Protein AF-0000000065938479 (afdb_homodimer)

Foldseek 3Di:
DPPPDPVQVVLLVVLLVLLCPDLVPDPLVVQNVVHLVSLVVQLVVLVVQLVVCVVVVPPVSNVVSVVSNSSSVQSNQVSVVHGPVVVVVVVCVVVVVPCVVVVVVVVVD/DPPPDPVQVVLLVVLLVLLCPDLVPDPLVVQNVVHLVSLVVQLVVLVVQLVVCVVVVPPVSNVVSVVSNSSSVQSNQVSVVHGVVVVVVVVCVVVVVPCVVVVVVVVVD

Structure (mmCIF, N/CA/C/O backbone):
data_AF-0000000065938479-model_v1
#
loop_
_entity.id
_entity.type
_entity.pdbx_description
1 polymer 'Phosphoribosyl-ATP pyrophosphatase'
#
loop_
_atom_site.group_PDB
_atom_site.id
_atom_site.type_symbol
_atom_site.label_atom_id
_atom_site.label_alt_id
_atom_site.label_comp_id
_atom_site.label_asym_id
_atom_site.label_entity_id
_atom_site.label_seq_id
_atom_site.pdbx_PDB_ins_code
_atom_site.Cartn_x
_atom_site.Cartn_y
_atom_site.Cartn_z
_atom_site.occupancy
_atom_site.B_iso_or_equiv
_atom_site.auth_seq_id
_atom_site.auth_comp_id
_atom_site.auth_asym_id
_atom_site.auth_atom_id
_atom_site.pdbx_PDB_model_num
ATOM 1 N N . MET A 1 1 ? -27.203 -1.303 -7.062 1 28.66 1 MET A N 1
ATOM 2 C CA . MET A 1 1 ? -26.188 -0.547 -6.355 1 28.66 1 MET A CA 1
ATOM 3 C C . MET A 1 1 ? -24.812 -1.175 -6.559 1 28.66 1 MET A C 1
ATOM 5 O O . MET A 1 1 ? -24.609 -2.359 -6.281 1 28.66 1 MET A O 1
ATOM 9 N N . SER A 1 2 ? -24.109 -0.894 -7.547 1 34.16 2 SER A N 1
ATOM 10 C CA . SER A 1 2 ? -22.812 -1.381 -8 1 34.16 2 SER A CA 1
ATOM 11 C C . SER A 1 2 ? -21.844 -1.552 -6.832 1 34.16 2 SER A C 1
ATOM 13 O O . SER A 1 2 ? -21.594 -0.604 -6.086 1 34.16 2 SER A O 1
ATOM 15 N N . GLU A 1 3 ? -22 -2.582 -6.105 1 40.75 3 GLU A N 1
ATOM 16 C CA . GLU A 1 3 ? -21.156 -2.877 -4.949 1 40.75 3 GLU A CA 1
ATOM 17 C C . GLU A 1 3 ? -19.719 -2.428 -5.188 1 40.75 3 GLU A C 1
ATOM 19 O O . GLU A 1 3 ? -19.109 -2.805 -6.188 1 40.75 3 GLU A O 1
ATOM 24 N N . GLN A 1 4 ? -19.547 -1.188 -5.121 1 49.25 4 GLN A N 1
ATOM 25 C CA . GLN A 1 4 ? -18.188 -0.676 -5.266 1 49.25 4 GLN A CA 1
ATOM 26 C C . GLN A 1 4 ? -17.156 -1.721 -4.84 1 49.25 4 GLN A C 1
ATOM 28 O O . GLN A 1 4 ? -17.125 -2.125 -3.676 1 49.25 4 GLN A O 1
ATOM 33 N N . ARG A 1 5 ? -16.797 -2.586 -5.809 1 59.88 5 ARG A N 1
ATOM 34 C CA . ARG A 1 5 ? -15.828 -3.656 -5.609 1 59.88 5 ARG A CA 1
ATOM 35 C C . ARG A 1 5 ? -14.602 -3.146 -4.867 1 59.88 5 ARG A C 1
ATOM 37 O O . ARG A 1 5 ? -14.125 -2.039 -5.125 1 59.88 5 ARG A O 1
ATOM 44 N N . ASP A 1 6 ? -14.477 -3.832 -3.744 1 87.25 6 ASP A N 1
ATOM 45 C CA . ASP A 1 6 ? -13.211 -3.633 -3.039 1 87.25 6 ASP A CA 1
ATOM 46 C C . ASP A 1 6 ? -12.031 -4.098 -3.885 1 87.25 6 ASP A C 1
ATOM 48 O O . ASP A 1 6 ? -11.758 -5.297 -3.971 1 87.25 6 ASP A O 1
ATOM 52 N N . ILE A 1 7 ? -11.469 -3.172 -4.648 1 91.88 7 ILE A N 1
ATOM 53 C CA . ILE A 1 7 ? -10.43 -3.438 -5.645 1 91.88 7 ILE A CA 1
ATOM 54 C C . ILE A 1 7 ? -9.297 -4.234 -5.008 1 91.88 7 ILE A C 1
ATOM 56 O O . ILE A 1 7 ? -8.727 -5.129 -5.641 1 91.88 7 ILE A O 1
ATOM 60 N N . LEU A 1 8 ? -8.969 -3.977 -3.793 1 95.56 8 LEU A N 1
ATOM 61 C CA . LEU A 1 8 ? -7.898 -4.703 -3.121 1 95.56 8 LEU A CA 1
ATOM 62 C C . LEU A 1 8 ? -8.273 -6.164 -2.914 1 95.56 8 LEU A C 1
ATOM 64 O O . LEU A 1 8 ? -7.449 -7.059 -3.1 1 95.56 8 LEU A O 1
ATOM 68 N N . LYS A 1 9 ? -9.484 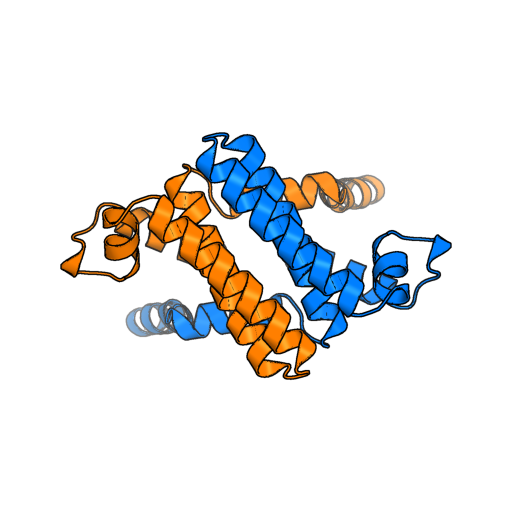-6.367 -2.527 1 93.06 9 LYS A N 1
ATOM 69 C CA . LYS A 1 9 ? -9.977 -7.73 -2.354 1 93.06 9 LYS A CA 1
ATOM 70 C C . LYS A 1 9 ? -10 -8.477 -3.684 1 93.06 9 LYS A C 1
ATOM 72 O O . LYS A 1 9 ? -9.594 -9.641 -3.756 1 93.06 9 LYS A O 1
ATOM 77 N N . ALA A 1 10 ? -10.5 -7.84 -4.719 1 92.5 10 ALA A N 1
ATOM 78 C CA . ALA A 1 10 ? -10.539 -8.445 -6.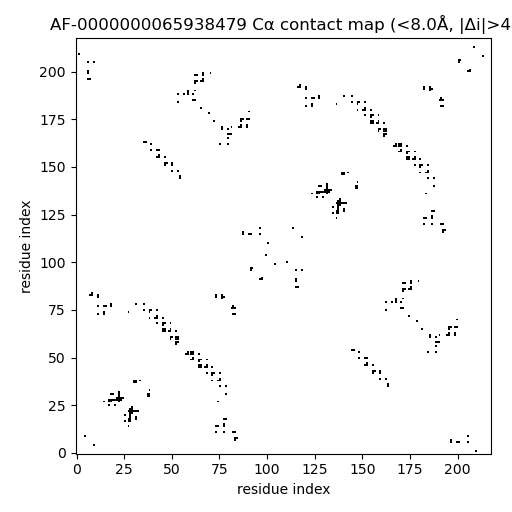047 1 92.5 10 ALA A CA 1
ATOM 79 C C . ALA A 1 10 ? -9.141 -8.82 -6.523 1 92.5 10 ALA A C 1
ATOM 81 O O . ALA A 1 10 ? -8.93 -9.906 -7.062 1 92.5 10 ALA A O 1
ATOM 82 N N . LEU A 1 11 ? -8.219 -7.945 -6.336 1 94.06 11 LEU A N 1
ATOM 83 C CA . LEU A 1 11 ? -6.84 -8.203 -6.734 1 94.06 11 LEU A CA 1
ATOM 84 C C . LEU A 1 11 ? -6.262 -9.391 -5.961 1 94.06 11 LEU A C 1
ATOM 86 O O . LEU A 1 11 ? -5.582 -10.242 -6.539 1 94.06 11 LEU A O 1
ATOM 90 N N . ALA A 1 12 ? -6.535 -9.422 -4.668 1 93.88 12 ALA A N 1
ATOM 91 C CA . ALA A 1 12 ? -6.043 -10.516 -3.836 1 93.88 12 ALA A CA 1
ATOM 92 C C . ALA A 1 12 ? -6.562 -11.859 -4.332 1 93.88 12 ALA A C 1
ATOM 94 O O . ALA A 1 12 ? -5.828 -12.852 -4.34 1 93.88 12 ALA A O 1
ATOM 95 N N . GLU A 1 13 ? -7.805 -11.891 -4.691 1 92.25 13 GLU A N 1
ATOM 96 C CA . GLU A 1 13 ? -8.406 -13.109 -5.215 1 92.25 13 GLU A CA 1
ATOM 97 C C . GLU A 1 13 ? -7.727 -13.555 -6.508 1 92.25 13 GLU A C 1
ATOM 99 O O . GLU A 1 13 ? -7.445 -14.742 -6.695 1 92.25 13 GLU A O 1
ATOM 104 N N . VAL A 1 14 ? -7.492 -12.594 -7.398 1 89.62 14 VAL A N 1
ATOM 105 C CA . VAL A 1 14 ? -6.812 -12.875 -8.656 1 89.62 14 VAL A CA 1
ATOM 106 C C . VAL A 1 14 ? -5.41 -13.414 -8.383 1 89.62 14 VAL A C 1
ATOM 108 O O . VAL A 1 14 ? -4.977 -14.391 -9.008 1 89.62 14 VAL A O 1
ATOM 111 N N . LEU A 1 15 ? -4.699 -12.812 -7.457 1 92.06 15 LEU A N 1
ATOM 112 C CA . LEU A 1 15 ? -3.336 -13.211 -7.125 1 92.06 15 LEU A CA 1
ATOM 113 C C . LEU A 1 15 ? -3.309 -14.625 -6.559 1 92.06 15 LEU A C 1
ATOM 115 O O . LEU A 1 15 ? -2.402 -15.406 -6.871 1 92.06 15 LEU A O 1
ATOM 119 N N . GLU A 1 16 ? -4.262 -14.945 -5.742 1 89.88 16 GLU A N 1
ATOM 120 C CA . GLU A 1 16 ? -4.34 -16.281 -5.164 1 89.88 16 GLU A CA 1
ATOM 121 C C . GLU A 1 16 ? -4.605 -17.344 -6.234 1 89.88 16 GLU A C 1
ATOM 123 O O . GLU A 1 16 ? -4.074 -18.453 -6.168 1 89.88 16 GLU A O 1
ATOM 128 N N . GLU A 1 17 ? -5.434 -17.016 -7.137 1 87 17 GLU A N 1
ATOM 129 C CA . GLU A 1 17 ? -5.758 -17.922 -8.227 1 87 17 GLU A CA 1
ATOM 130 C C . GLU A 1 17 ? -4.543 -18.172 -9.117 1 87 17 GLU A C 1
ATOM 132 O O . GLU A 1 17 ? -4.348 -19.281 -9.617 1 87 17 GLU A O 1
ATOM 137 N N . ARG A 1 18 ? -3.762 -17.172 -9.227 1 86 18 ARG A N 1
ATOM 138 C CA . ARG A 1 18 ? -2.662 -17.234 -10.188 1 86 18 ARG A CA 1
ATOM 139 C C . ARG A 1 18 ? -1.393 -17.766 -9.523 1 86 18 ARG A C 1
ATOM 141 O O . ARG A 1 18 ? -0.417 -18.078 -10.211 1 86 18 ARG A O 1
ATOM 148 N N . ARG A 1 19 ? -1.301 -17.797 -8.242 1 84.69 19 ARG A N 1
ATOM 149 C CA . ARG A 1 19 ? -0.094 -18.141 -7.5 1 84.69 19 ARG A CA 1
ATOM 150 C C . ARG A 1 19 ? 0.479 -19.469 -7.98 1 84.69 19 ARG A C 1
ATOM 152 O O . ARG A 1 19 ? 1.698 -19.625 -8.078 1 84.69 19 ARG A O 1
ATOM 159 N N . GLN A 1 20 ? -0.402 -20.406 -8.383 1 81.69 20 GLN A N 1
ATOM 160 C CA . GLN A 1 20 ? 0.075 -21.734 -8.758 1 81.69 20 GLN A CA 1
ATOM 161 C C . GLN A 1 20 ? -0.171 -22 -10.234 1 81.69 20 GLN A C 1
ATOM 163 O O . GLN A 1 20 ? -0.043 -23.141 -10.695 1 81.69 20 GLN A O 1
ATOM 168 N N . ALA A 1 21 ? -0.43 -20.875 -10.906 1 82.5 21 ALA A N 1
ATOM 169 C CA . ALA A 1 21 ? -0.711 -21.047 -12.328 1 82.5 21 ALA A CA 1
ATOM 170 C C . ALA A 1 21 ? 0.579 -21.219 -13.125 1 82.5 21 ALA A C 1
ATOM 172 O O . ALA A 1 21 ? 1.675 -21.016 -12.594 1 82.5 21 ALA A O 1
ATOM 173 N N . ASP A 1 22 ? 0.447 -21.703 -14.391 1 85.25 22 ASP A N 1
ATOM 174 C CA . ASP A 1 22 ? 1.571 -21.828 -15.312 1 85.25 22 ASP A CA 1
ATOM 175 C C . ASP A 1 22 ? 2.273 -20.5 -15.516 1 85.25 22 ASP A C 1
ATOM 177 O O . ASP A 1 22 ? 1.635 -19.5 -15.883 1 85.25 22 ASP A O 1
ATOM 181 N N . PRO A 1 23 ? 3.59 -20.531 -15.195 1 84.06 23 PRO A N 1
ATOM 182 C CA . PRO A 1 23 ? 4.344 -19.281 -15.312 1 84.06 23 PRO A CA 1
ATOM 183 C C . PRO A 1 23 ? 4.258 -18.672 -16.719 1 84.06 23 PRO A C 1
ATOM 185 O O . PRO A 1 23 ? 4.527 -17.484 -16.891 1 84.06 23 PRO A O 1
ATOM 188 N N . ALA A 1 24 ? 3.914 -19.406 -17.562 1 84.56 24 ALA A N 1
ATOM 189 C CA . ALA A 1 24 ? 3.809 -18.922 -18.938 1 84.56 24 ALA A CA 1
ATOM 190 C C . ALA A 1 24 ? 2.51 -18.156 -19.156 1 84.56 24 ALA A C 1
ATOM 192 O O . ALA A 1 24 ? 2.344 -17.469 -20.156 1 84.56 24 ALA A O 1
ATOM 193 N N . THR A 1 25 ? 1.715 -18.156 -18.125 1 80.88 25 THR A N 1
ATOM 194 C CA . THR A 1 25 ? 0.349 -17.719 -18.375 1 80.88 25 THR A CA 1
ATOM 195 C C . THR A 1 25 ? 0.143 -16.297 -17.844 1 80.88 25 THR A C 1
ATOM 197 O O . THR A 1 25 ? -0.73 -15.57 -18.328 1 80.88 25 THR A O 1
ATOM 200 N N . SER A 1 26 ? 1.008 -16.016 -16.781 1 85.38 26 SER A N 1
ATOM 201 C CA . SER A 1 26 ? 0.756 -14.695 -16.203 1 85.38 26 SER A CA 1
ATOM 202 C C . SER A 1 26 ? 2.01 -14.133 -15.547 1 85.38 26 SER A C 1
ATOM 204 O O . SER A 1 26 ? 2.904 -14.891 -15.156 1 85.38 26 SER A O 1
ATOM 206 N N . TYR A 1 27 ? 2.064 -12.781 -15.523 1 89.25 27 TYR A N 1
ATOM 207 C CA . TYR A 1 27 ? 3.148 -12.062 -14.859 1 89.25 27 TYR A CA 1
ATOM 208 C C . TYR A 1 27 ? 3.268 -12.484 -13.398 1 89.25 27 TYR A C 1
ATOM 210 O O . TYR A 1 27 ? 4.371 -12.727 -12.906 1 89.25 27 TYR A O 1
ATOM 218 N N . VAL A 1 28 ? 2.131 -12.617 -12.742 1 90.75 28 VAL A N 1
ATOM 219 C CA . VAL A 1 28 ? 2.104 -13.008 -11.336 1 90.75 28 VAL A CA 1
ATOM 220 C C . VAL A 1 28 ? 2.66 -14.422 -11.18 1 90.75 28 VAL A C 1
ATOM 222 O O . VAL A 1 28 ? 3.48 -14.68 -10.297 1 90.75 28 VAL A O 1
ATOM 225 N N . ALA A 1 29 ? 2.186 -15.273 -12.016 1 90.94 29 ALA A N 1
ATOM 226 C CA . ALA A 1 29 ? 2.689 -16.641 -11.984 1 90.94 29 ALA A CA 1
ATOM 227 C C . ALA A 1 29 ? 4.195 -16.688 -12.227 1 90.94 29 ALA A C 1
ATOM 229 O O . ALA A 1 29 ? 4.922 -17.422 -11.562 1 90.94 29 ALA A O 1
ATOM 230 N N . LYS A 1 30 ? 4.645 -15.883 -13.156 1 92.94 30 LYS A N 1
ATOM 231 C CA . LYS A 1 30 ? 6.066 -15.805 -13.469 1 92.94 30 LYS A CA 1
ATOM 232 C C . LYS A 1 30 ? 6.867 -15.336 -12.258 1 92.94 30 LYS A C 1
ATOM 234 O O 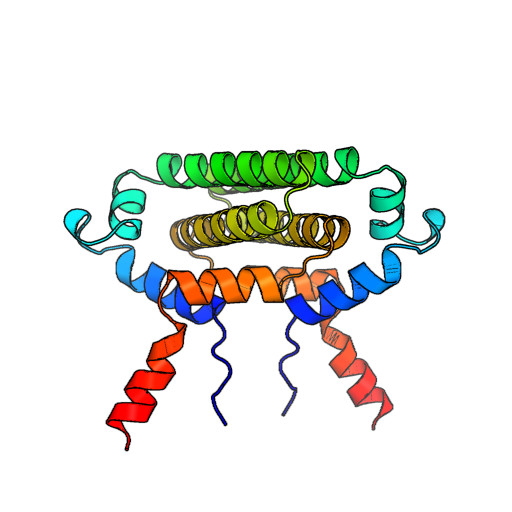. LYS A 1 30 ? 7.926 -15.891 -11.953 1 92.94 30 LYS A O 1
ATOM 239 N N . LEU A 1 31 ? 6.418 -14.344 -11.547 1 93.88 31 LEU A N 1
ATOM 240 C CA . LEU A 1 31 ? 7.109 -13.828 -10.375 1 93.88 31 LEU A CA 1
ATOM 241 C C . LEU A 1 31 ? 7.184 -14.875 -9.273 1 93.88 31 LEU A C 1
ATOM 243 O O . LEU A 1 31 ? 8.234 -15.062 -8.656 1 93.88 31 LEU A O 1
ATOM 247 N N . HIS A 1 32 ? 6.098 -15.547 -9.102 1 92.69 32 HIS A N 1
ATOM 248 C CA . HIS A 1 32 ? 6.082 -16.594 -8.078 1 92.69 32 HIS A CA 1
ATOM 249 C C . HIS A 1 32 ? 7.047 -17.719 -8.43 1 92.69 32 HIS A C 1
ATOM 251 O O . HIS A 1 32 ? 7.715 -18.266 -7.543 1 92.69 32 HIS A O 1
ATOM 257 N N . HIS A 1 33 ? 7.051 -18.031 -9.68 1 92.75 33 HIS A N 1
ATOM 258 C CA . HIS A 1 33 ? 7.957 -19.094 -10.125 1 92.75 33 HIS A CA 1
ATOM 259 C C . HIS A 1 33 ? 9.414 -18.688 -9.914 1 92.75 33 HIS A C 1
ATOM 261 O O . HIS A 1 33 ? 10.25 -19.531 -9.57 1 92.75 33 HIS A O 1
ATOM 267 N N . LYS A 1 34 ? 9.719 -17.453 -10.156 1 95.62 34 LYS A N 1
ATOM 268 C CA . LYS A 1 34 ? 11.07 -16.953 -9.945 1 95.62 34 LYS A CA 1
ATOM 269 C C . LYS A 1 34 ? 11.445 -16.969 -8.461 1 95.62 34 LYS A C 1
ATOM 271 O O . LYS A 1 34 ? 12.625 -16.938 -8.109 1 95.62 34 LYS A O 1
ATOM 276 N N . GLY A 1 35 ? 10.461 -16.938 -7.57 1 95.44 35 GLY A N 1
ATOM 277 C CA . GLY A 1 35 ? 10.703 -17.125 -6.148 1 95.44 35 GLY A CA 1
ATOM 278 C C . GLY A 1 35 ? 10.562 -15.844 -5.344 1 95.44 35 GLY A C 1
ATOM 279 O O . GLY A 1 35 ? 10.406 -14.766 -5.914 1 95.44 35 GLY A O 1
ATOM 280 N N . LEU A 1 36 ? 10.609 -15.945 -4.051 1 97.31 36 LEU A N 1
ATOM 281 C CA . LEU A 1 36 ? 10.367 -14.852 -3.109 1 97.31 36 LEU A CA 1
ATOM 282 C C . LEU A 1 36 ? 11.328 -13.703 -3.354 1 97.31 36 LEU A C 1
ATOM 284 O O . LEU A 1 36 ? 10.938 -12.531 -3.287 1 97.31 36 LEU A O 1
ATOM 288 N N . ASP A 1 37 ? 12.617 -14.008 -3.678 1 98.12 37 ASP A N 1
ATOM 289 C CA . ASP A 1 37 ? 13.609 -12.961 -3.895 1 98.12 37 ASP A CA 1
ATOM 290 C C . ASP A 1 37 ? 13.211 -12.047 -5.051 1 98.12 37 ASP A C 1
ATOM 292 O O . ASP A 1 37 ? 13.414 -10.836 -4.992 1 98.12 37 ASP A O 1
ATOM 296 N N . ALA A 1 38 ? 12.672 -12.641 -6.066 1 98.06 38 ALA A N 1
ATOM 297 C CA . ALA A 1 38 ? 12.234 -11.859 -7.219 1 98.06 38 ALA A CA 1
ATOM 298 C C . ALA A 1 38 ? 11.062 -10.953 -6.852 1 98.06 38 ALA A C 1
ATOM 300 O O . ALA A 1 38 ? 11 -9.805 -7.281 1 98.06 38 ALA A O 1
ATOM 301 N N . ILE A 1 39 ? 10.172 -11.469 -6.109 1 98.19 39 ILE A N 1
ATOM 302 C CA . ILE A 1 39 ? 9.016 -10.711 -5.641 1 98.19 39 ILE A CA 1
ATOM 303 C C . ILE A 1 39 ? 9.484 -9.539 -4.789 1 98.19 39 ILE A C 1
ATOM 305 O O . ILE A 1 39 ? 9.055 -8.398 -5.004 1 98.19 39 ILE A O 1
ATOM 309 N N . LEU A 1 40 ? 10.414 -9.789 -3.879 1 98.81 40 LEU A N 1
ATOM 310 C CA . LEU A 1 40 ? 10.875 -8.773 -2.934 1 98.81 40 LEU A CA 1
ATOM 311 C C . LEU A 1 40 ? 11.688 -7.695 -3.643 1 98.81 40 LEU A C 1
ATOM 313 O O . LEU A 1 40 ? 11.625 -6.523 -3.273 1 98.81 40 LEU A O 1
ATOM 317 N N . LYS A 1 41 ? 12.469 -8.086 -4.625 1 98.75 41 LYS A N 1
ATOM 318 C CA . LYS A 1 41 ? 13.195 -7.121 -5.438 1 98.75 41 LYS A CA 1
ATOM 319 C C . LYS A 1 41 ? 12.25 -6.105 -6.066 1 98.75 41 LYS A C 1
ATOM 321 O O . LYS A 1 41 ? 12.531 -4.906 -6.078 1 98.75 41 LYS A O 1
ATOM 326 N N . LYS A 1 42 ? 11.133 -6.562 -6.531 1 98.75 42 LYS A N 1
ATOM 327 C CA . LYS A 1 42 ? 10.18 -5.66 -7.172 1 98.75 42 LYS A CA 1
ATOM 328 C C . LYS A 1 42 ? 9.586 -4.688 -6.16 1 98.75 42 LYS A C 1
ATOM 330 O O . LYS A 1 42 ? 9.359 -3.516 -6.473 1 98.75 42 LYS A O 1
ATOM 335 N N . VAL A 1 43 ? 9.305 -5.129 -4.949 1 98.81 43 VAL A N 1
ATOM 336 C CA . VAL A 1 43 ? 8.797 -4.238 -3.91 1 98.81 43 VAL A CA 1
ATOM 337 C C . VAL A 1 43 ? 9.797 -3.111 -3.666 1 98.81 43 VAL A C 1
ATOM 339 O O . VAL A 1 43 ? 9.414 -1.938 -3.615 1 98.81 43 VAL A O 1
ATOM 342 N N . GLY A 1 44 ? 11.039 -3.449 -3.531 1 98.75 44 GLY A N 1
ATOM 343 C CA . GLY A 1 44 ? 12.078 -2.445 -3.352 1 98.75 44 GLY A CA 1
ATOM 344 C C . GLY A 1 44 ? 12.188 -1.488 -4.523 1 98.75 44 GLY A C 1
ATOM 345 O O . GLY A 1 44 ? 12.336 -0.279 -4.332 1 98.75 44 GLY A O 1
ATOM 346 N N . GLU A 1 45 ? 12.133 -2.027 -5.734 1 98.81 45 GLU A N 1
ATOM 347 C CA . GLU A 1 45 ? 12.211 -1.209 -6.941 1 98.81 45 GLU A CA 1
ATOM 348 C C . GLU A 1 45 ? 11.062 -0.206 -7 1 98.81 45 GLU A C 1
ATOM 350 O O . GLU A 1 45 ? 11.281 0.986 -7.227 1 98.81 45 GLU A O 1
ATOM 355 N N . GLU A 1 46 ? 9.852 -0.725 -6.77 1 98.75 46 GLU A N 1
ATOM 356 C CA . GLU A 1 46 ? 8.688 0.148 -6.883 1 98.75 46 GLU A CA 1
ATOM 357 C C . GLU A 1 46 ? 8.695 1.215 -5.789 1 98.75 46 GLU A C 1
ATOM 359 O O . GLU A 1 46 ? 8.234 2.338 -6.012 1 98.75 46 GLU A O 1
ATOM 364 N N . ALA A 1 47 ? 9.148 0.875 -4.547 1 98.81 47 ALA A N 1
ATOM 365 C CA . ALA A 1 47 ? 9.273 1.879 -3.494 1 98.81 47 ALA A CA 1
ATOM 366 C C . ALA A 1 47 ? 10.227 2.996 -3.912 1 98.81 47 ALA A C 1
ATOM 368 O O . ALA A 1 47 ? 9.922 4.18 -3.729 1 98.81 47 ALA A O 1
ATOM 369 N N . THR A 1 48 ? 11.383 2.613 -4.496 1 98.75 48 THR A N 1
ATOM 370 C CA . THR A 1 48 ? 12.359 3.588 -4.973 1 98.75 48 THR A CA 1
ATOM 371 C C . THR A 1 48 ? 11.75 4.469 -6.062 1 98.75 48 THR A C 1
ATOM 373 O O . THR A 1 48 ? 11.93 5.688 -6.051 1 98.75 48 THR A O 1
ATOM 376 N N . GLU A 1 49 ? 10.984 3.85 -6.949 1 98.81 49 GLU A N 1
ATOM 377 C CA . GLU A 1 49 ? 10.367 4.613 -8.031 1 98.81 49 GLU A CA 1
ATOM 378 C C . GLU A 1 49 ? 9.312 5.574 -7.492 1 98.81 49 GLU A C 1
ATOM 380 O O . GLU A 1 49 ? 9.172 6.691 -7.996 1 98.81 49 GLU A O 1
ATOM 385 N N . ALA A 1 50 ? 8.547 5.168 -6.527 1 98.81 50 ALA A N 1
ATOM 386 C CA . ALA A 1 50 ? 7.562 6.047 -5.91 1 98.81 50 ALA A CA 1
ATOM 387 C C . ALA A 1 50 ? 8.234 7.25 -5.254 1 98.81 50 ALA A C 1
ATOM 389 O O . ALA A 1 50 ? 7.781 8.391 -5.418 1 98.81 50 ALA A O 1
ATOM 390 N N . VAL A 1 51 ? 9.352 7.004 -4.523 1 98.69 51 VAL A N 1
ATOM 391 C CA . VAL A 1 51 ? 10.102 8.055 -3.848 1 98.69 51 VAL A CA 1
ATOM 392 C C . VAL A 1 51 ? 10.656 9.039 -4.875 1 98.69 51 VAL A C 1
ATOM 394 O O . VAL A 1 51 ? 10.539 10.258 -4.707 1 98.69 51 VAL A O 1
ATOM 397 N N . VAL A 1 52 ? 11.211 8.531 -5.949 1 98.62 52 VAL A N 1
ATOM 398 C CA . VAL A 1 52 ? 11.789 9.359 -7.008 1 98.62 52 VAL A CA 1
ATOM 399 C C . VAL A 1 52 ? 10.695 10.195 -7.664 1 98.62 52 VAL A C 1
ATOM 401 O O . VAL A 1 52 ? 10.898 11.391 -7.926 1 98.62 52 VAL A O 1
ATOM 404 N N . ALA A 1 53 ? 9.547 9.602 -7.965 1 98.62 53 ALA A N 1
ATOM 405 C CA . ALA A 1 53 ? 8.422 10.328 -8.555 1 98.62 53 ALA A CA 1
ATOM 406 C C . ALA A 1 53 ? 7.984 11.484 -7.664 1 98.62 53 ALA A C 1
ATOM 408 O O . ALA A 1 53 ? 7.75 12.594 -8.148 1 98.62 53 ALA A O 1
ATOM 409 N N . ALA A 1 54 ? 7.883 11.227 -6.387 1 98.62 54 ALA A N 1
ATOM 410 C CA . ALA A 1 54 ? 7.469 12.258 -5.441 1 98.62 54 ALA A CA 1
ATOM 411 C C . ALA A 1 54 ? 8.492 13.391 -5.379 1 98.62 54 ALA A C 1
ATOM 413 O O . ALA A 1 54 ? 8.125 14.57 -5.367 1 98.62 54 ALA A O 1
ATOM 414 N N . LYS A 1 55 ? 9.789 12.969 -5.348 1 98 55 LYS A N 1
ATOM 415 C CA . LYS A 1 55 ? 10.859 13.961 -5.332 1 98 55 LYS A CA 1
ATOM 416 C C . LYS A 1 55 ? 10.844 14.812 -6.598 1 98 55 LYS A C 1
ATOM 418 O O . LYS A 1 55 ? 11.172 16 -6.562 1 98 55 LYS A O 1
ATOM 423 N N . GLY A 1 56 ? 10.453 14.203 -7.656 1 97.31 56 GLY A N 1
ATOM 424 C CA . GLY A 1 56 ? 10.406 14.891 -8.938 1 97.31 56 GLY A CA 1
ATOM 425 C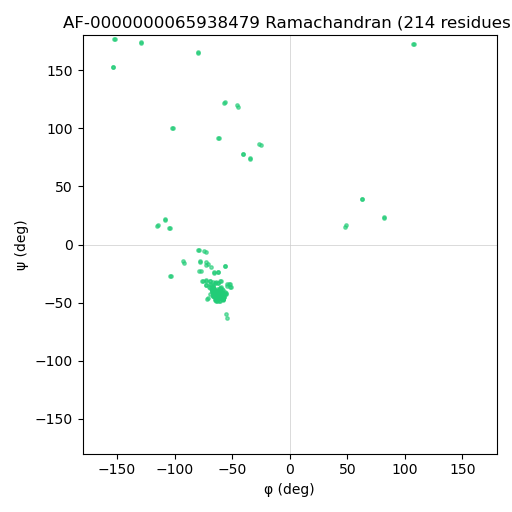 C . GLY A 1 56 ? 9.195 15.797 -9.086 1 97.31 56 GLY A C 1
ATOM 426 O O . GLY A 1 56 ? 9.117 16.594 -10.023 1 97.31 56 GLY A O 1
ATOM 427 N N . GLY A 1 57 ? 8.203 15.672 -8.258 1 95.19 57 GLY A N 1
ATOM 428 C CA . GLY A 1 57 ? 7.059 16.562 -8.211 1 95.19 57 GLY A CA 1
ATOM 429 C C . GLY A 1 57 ? 6 16.234 -9.25 1 95.19 57 GLY A C 1
ATOM 430 O O . GLY A 1 57 ? 5.219 17.094 -9.648 1 95.19 57 GLY A O 1
ATOM 431 N N . ASP A 1 58 ? 5.988 14.992 -9.703 1 95.06 58 ASP A N 1
ATOM 432 C CA . ASP A 1 58 ? 5.012 14.547 -10.688 1 95.06 58 ASP A CA 1
ATOM 433 C C . ASP A 1 58 ? 3.891 13.742 -10.031 1 95.06 58 ASP A C 1
ATOM 435 O O . ASP A 1 58 ? 4.008 12.531 -9.859 1 95.06 58 ASP A O 1
ATOM 439 N N . ARG A 1 59 ? 2.793 14.375 -9.812 1 97.5 59 ARG A N 1
ATOM 440 C CA . ARG A 1 59 ? 1.665 13.789 -9.102 1 97.5 59 ARG A CA 1
ATOM 441 C C . ARG A 1 59 ? 1.184 12.516 -9.781 1 97.5 59 ARG A C 1
ATOM 443 O O . ARG A 1 59 ? 0.925 11.508 -9.117 1 97.5 59 ARG A O 1
ATOM 450 N N . SER A 1 60 ? 1.024 12.586 -11.094 1 98.25 60 SER A N 1
ATOM 451 C CA . SER A 1 60 ? 0.534 11.43 -11.836 1 98.25 60 SER A CA 1
ATOM 452 C C . SER A 1 60 ? 1.479 10.242 -11.703 1 98.25 60 SER A C 1
ATOM 454 O O . SER A 1 60 ? 1.032 9.102 -11.57 1 98.25 60 SER A O 1
ATOM 456 N N . GLN A 1 61 ? 2.758 10.57 -11.766 1 98.38 61 GLN A N 1
ATOM 457 C CA . GLN A 1 61 ? 3.74 9.5 -11.625 1 98.38 61 GLN A CA 1
ATOM 458 C C . GLN A 1 61 ? 3.744 8.938 -10.203 1 98.38 61 GLN A C 1
ATOM 460 O O . GLN A 1 61 ? 3.969 7.746 -10 1 98.38 61 GLN A O 1
ATOM 465 N N . VAL A 1 62 ? 3.506 9.781 -9.188 1 98.81 62 VAL A N 1
ATOM 466 C CA . VAL A 1 62 ? 3.43 9.32 -7.809 1 98.81 62 VAL A CA 1
ATOM 467 C C . VAL A 1 62 ? 2.293 8.305 -7.668 1 98.81 62 VAL A C 1
ATOM 469 O O . VAL A 1 62 ? 2.469 7.25 -7.059 1 98.81 62 VAL A O 1
ATOM 472 N N . ILE A 1 63 ? 1.141 8.602 -8.242 1 98.75 63 ILE A N 1
ATOM 473 C CA . ILE A 1 63 ? -0.023 7.723 -8.188 1 98.75 63 ILE A CA 1
ATOM 474 C C . ILE A 1 63 ? 0.295 6.402 -8.891 1 98.75 63 ILE A C 1
ATOM 476 O O . ILE A 1 63 ? 0.031 5.328 -8.352 1 98.75 63 ILE A O 1
ATOM 480 N N . TYR A 1 64 ? 0.956 6.523 -10.023 1 98.38 64 TYR A N 1
ATOM 481 C CA . TYR A 1 64 ? 1.2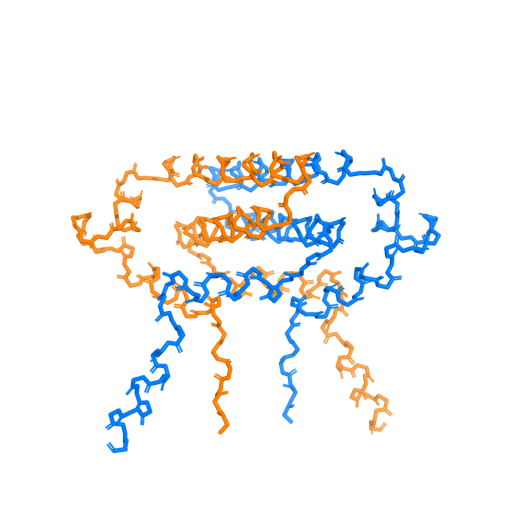88 5.355 -10.836 1 98.38 64 TYR A CA 1
ATOM 482 C C . TYR A 1 64 ? 2.252 4.438 -10.094 1 98.38 64 TYR A C 1
ATOM 484 O O . TYR A 1 64 ? 2.016 3.23 -9.992 1 98.38 64 TYR A O 1
ATOM 492 N N . GLU A 1 65 ? 3.264 5.031 -9.555 1 98.75 65 GLU A N 1
ATOM 493 C CA . GLU A 1 65 ? 4.293 4.242 -8.883 1 98.75 65 GLU A CA 1
ATOM 494 C C . GLU A 1 65 ? 3.791 3.697 -7.547 1 98.75 65 GLU A C 1
ATOM 496 O O . GLU A 1 65 ? 4.18 2.605 -7.129 1 98.75 65 GLU A O 1
ATOM 501 N N . THR A 1 66 ? 2.959 4.477 -6.863 1 98.81 66 THR A N 1
ATOM 502 C CA . THR A 1 66 ? 2.385 3.971 -5.621 1 98.81 66 THR A CA 1
ATOM 503 C C . THR A 1 66 ? 1.441 2.803 -5.895 1 98.81 66 THR A C 1
ATOM 505 O O . THR A 1 66 ? 1.4 1.838 -5.133 1 98.81 66 THR A O 1
ATOM 508 N N . ALA A 1 67 ? 0.682 2.863 -7.004 1 98.44 67 ALA A N 1
ATOM 509 C CA . ALA A 1 67 ? -0.147 1.731 -7.41 1 98.44 67 ALA A CA 1
ATOM 510 C C . ALA A 1 67 ? 0.704 0.488 -7.652 1 98.44 67 ALA A C 1
ATOM 512 O O . ALA A 1 67 ? 0.344 -0.61 -7.219 1 98.44 67 ALA A O 1
ATOM 513 N N . ASP A 1 68 ? 1.842 0.665 -8.32 1 98.44 68 ASP A N 1
ATOM 514 C CA . ASP A 1 68 ? 2.758 -0.449 -8.547 1 98.44 68 ASP A CA 1
ATOM 515 C C . ASP A 1 68 ? 3.293 -0.995 -7.219 1 98.44 68 ASP A C 1
ATOM 517 O O . ASP A 1 68 ? 3.414 -2.209 -7.047 1 98.44 68 ASP A O 1
ATOM 521 N N . LEU A 1 69 ? 3.625 -0.092 -6.312 1 98.81 69 LEU A N 1
ATOM 522 C CA . LEU A 1 69 ? 4.125 -0.5 -5.004 1 98.81 69 LEU A CA 1
ATOM 523 C C . LEU A 1 69 ? 3.078 -1.308 -4.246 1 98.81 69 LEU A C 1
ATOM 525 O O . LEU A 1 69 ? 3.391 -2.35 -3.666 1 98.81 69 LEU A O 1
ATOM 529 N N . TRP A 1 70 ? 1.845 -0.817 -4.27 1 98.69 70 TRP A N 1
ATOM 530 C CA . TRP A 1 70 ? 0.779 -1.541 -3.582 1 98.69 70 TRP A CA 1
ATOM 531 C C . TRP A 1 70 ? 0.504 -2.879 -4.262 1 98.69 70 TRP A C 1
ATOM 533 O O . TRP A 1 70 ? 0.294 -3.891 -3.592 1 98.69 70 TRP A O 1
ATOM 543 N N . PHE A 1 71 ? 0.59 -2.955 -5.578 1 97.94 71 PHE A N 1
ATOM 544 C CA . PHE A 1 71 ? 0.39 -4.195 -6.316 1 97.94 71 PHE A CA 1
ATOM 545 C C . PHE A 1 71 ? 1.453 -5.223 -5.949 1 97.94 71 PHE A C 1
ATOM 547 O O . PHE A 1 71 ? 1.129 -6.363 -5.602 1 97.94 71 PHE A O 1
ATOM 554 N N . HIS A 1 72 ? 2.609 -4.82 -5.961 1 98.56 72 HIS A N 1
ATOM 555 C CA . HIS A 1 72 ? 3.695 -5.75 -5.68 1 98.56 72 HIS A CA 1
ATOM 556 C C . HIS A 1 72 ? 3.73 -6.125 -4.203 1 98.56 72 HIS A C 1
ATOM 558 O O . HIS A 1 72 ? 4.121 -7.242 -3.85 1 98.56 72 HIS A O 1
ATOM 564 N N . SER A 1 73 ? 3.311 -5.199 -3.301 1 98.69 73 SER A N 1
ATOM 565 C CA . SER A 1 73 ? 3.186 -5.582 -1.897 1 98.69 73 SER A CA 1
ATOM 566 C C . SER A 1 73 ? 2.109 -6.645 -1.71 1 98.69 73 SER A C 1
ATOM 568 O O . SER A 1 73 ? 2.234 -7.516 -0.843 1 98.69 73 SER A O 1
ATOM 570 N N . LEU A 1 74 ? 1.047 -6.617 -2.527 1 98 74 LEU A N 1
ATOM 571 C CA . LEU A 1 74 ? 0.011 -7.645 -2.475 1 98 74 LEU A CA 1
ATOM 572 C C . LEU A 1 74 ? 0.563 -8.992 -2.916 1 98 74 LEU A C 1
ATOM 574 O O . LEU A 1 74 ? 0.215 -10.031 -2.342 1 98 74 LEU A O 1
ATOM 578 N N . ILE A 1 75 ? 1.398 -9.023 -3.963 1 97.5 75 ILE A N 1
ATOM 579 C CA . ILE A 1 75 ? 2.041 -10.258 -4.402 1 97.5 75 ILE A CA 1
ATOM 580 C C . ILE A 1 75 ? 2.91 -10.82 -3.275 1 97.5 75 ILE A C 1
ATOM 582 O O . ILE A 1 75 ? 2.883 -12.016 -2.998 1 97.5 75 ILE A O 1
ATOM 586 N N . MET A 1 76 ? 3.627 -9.883 -2.6 1 98.5 76 MET A N 1
ATOM 587 C CA . MET A 1 76 ? 4.453 -10.281 -1.462 1 98.5 76 MET A CA 1
ATOM 588 C C . MET A 1 76 ? 3.596 -10.867 -0.349 1 98.5 76 MET A C 1
ATOM 590 O O . MET A 1 76 ? 3.928 -11.922 0.204 1 98.5 76 MET A O 1
ATOM 594 N N . LEU A 1 77 ? 2.502 -10.18 -0.023 1 98.25 77 LEU A N 1
ATOM 595 C CA . LEU A 1 77 ? 1.59 -10.688 0.999 1 98.25 77 LEU A CA 1
ATOM 596 C C . LEU A 1 77 ? 1.089 -12.078 0.642 1 98.25 77 LEU A C 1
ATOM 598 O O . LEU A 1 77 ? 1.086 -12.977 1.486 1 98.25 77 LEU A O 1
ATOM 602 N N . SER A 1 78 ? 0.691 -12.273 -0.604 1 96.5 78 SER A N 1
ATOM 603 C CA . SER A 1 78 ? 0.209 -13.57 -1.065 1 96.5 78 SER A CA 1
ATOM 604 C C . SER A 1 78 ? 1.274 -14.648 -0.893 1 96.5 78 SER A C 1
ATOM 606 O O . SER A 1 78 ? 0.982 -15.75 -0.419 1 96.5 78 SER A O 1
ATOM 608 N N . ALA A 1 79 ? 2.502 -14.336 -1.259 1 95.94 79 ALA A N 1
ATOM 609 C CA . ALA A 1 79 ? 3.613 -15.273 -1.136 1 95.94 79 ALA A CA 1
ATOM 610 C C . ALA A 1 79 ? 3.861 -15.641 0.325 1 95.94 79 ALA A C 1
ATOM 612 O O . ALA A 1 79 ? 4.438 -16.688 0.619 1 95.94 79 ALA A O 1
ATOM 613 N N . CYS A 1 80 ? 3.439 -14.773 1.258 1 97 80 CYS A N 1
ATOM 614 C CA . CYS A 1 80 ? 3.652 -14.977 2.688 1 97 80 CYS A CA 1
ATOM 615 C C . CYS A 1 80 ? 2.367 -15.422 3.373 1 97 80 CYS A C 1
ATOM 617 O O . CYS A 1 80 ? 2.23 -15.289 4.59 1 97 80 CYS A O 1
ATOM 619 N N . ASP A 1 81 ? 1.353 -15.836 2.568 1 95.56 81 ASP A N 1
ATOM 620 C CA . ASP A 1 81 ? 0.075 -16.344 3.053 1 95.56 81 ASP A CA 1
ATOM 621 C C . ASP A 1 81 ? -0.681 -15.289 3.844 1 95.56 81 ASP A C 1
ATOM 623 O O . ASP A 1 81 ? -1.209 -15.562 4.922 1 95.56 81 ASP A O 1
ATOM 627 N N . ALA A 1 82 ? -0.635 -14.094 3.404 1 97.44 82 ALA A N 1
ATOM 628 C CA . ALA A 1 82 ? -1.367 -12.945 3.93 1 97.44 82 ALA A CA 1
ATOM 629 C C . ALA A 1 82 ? -2.105 -12.203 2.816 1 97.44 82 ALA A C 1
ATOM 631 O O . ALA A 1 82 ? -2.035 -12.602 1.65 1 97.44 82 ALA A O 1
ATOM 632 N N . GLY A 1 83 ? -2.895 -11.227 3.121 1 97.19 83 GLY A N 1
ATOM 633 C CA . GLY A 1 83 ? -3.654 -10.461 2.141 1 97.19 83 GLY A CA 1
ATOM 634 C C . GLY A 1 83 ? -3.961 -9.047 2.594 1 97.19 83 GLY A C 1
ATOM 635 O O . GLY A 1 83 ? -3.547 -8.633 3.678 1 97.19 83 GLY A O 1
ATOM 636 N N . PRO A 1 84 ? -4.566 -8.312 1.744 1 97.56 84 PRO A N 1
ATOM 637 C CA . PRO A 1 84 ? -4.852 -6.918 2.074 1 97.56 84 PRO A CA 1
ATOM 638 C C . PRO A 1 84 ? -5.738 -6.77 3.311 1 97.56 84 PRO A C 1
ATOM 640 O O . PRO A 1 84 ? -5.617 -5.789 4.051 1 97.56 84 PRO A O 1
ATOM 643 N N . ASP A 1 85 ? -6.633 -7.719 3.562 1 96.25 85 ASP A N 1
ATOM 644 C CA . ASP A 1 85 ? -7.5 -7.637 4.734 1 96.25 85 ASP A CA 1
ATOM 645 C C . ASP A 1 85 ? -6.68 -7.629 6.023 1 96.25 85 ASP A C 1
ATOM 647 O O . ASP A 1 85 ? -7.047 -6.961 6.996 1 96.25 85 ASP A O 1
ATOM 651 N N . ASP A 1 86 ? -5.621 -8.383 6.043 1 97.62 86 ASP A N 1
ATOM 652 C CA . ASP A 1 86 ? -4.738 -8.398 7.203 1 97.62 86 ASP A CA 1
ATOM 653 C C . ASP A 1 86 ? -4.109 -7.027 7.438 1 97.62 86 ASP A C 1
ATOM 655 O O . ASP A 1 86 ? -4.027 -6.562 8.578 1 97.62 86 ASP A O 1
ATOM 659 N N . VAL A 1 87 ? -3.654 -6.422 6.363 1 97.81 87 VAL A N 1
ATOM 660 C CA . VAL A 1 87 ? -2.988 -5.125 6.43 1 97.81 87 VAL A CA 1
ATOM 661 C C . VAL A 1 87 ? -3.984 -4.055 6.86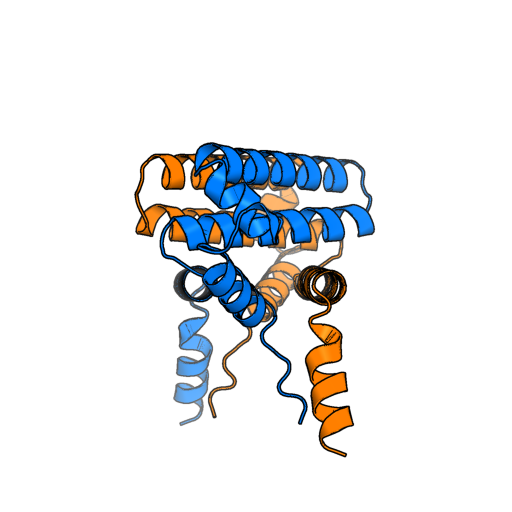3 1 97.81 87 VAL A C 1
ATOM 663 O O . VAL A 1 87 ? -3.68 -3.23 7.73 1 97.81 87 VAL A O 1
ATOM 666 N N . LEU A 1 88 ? -5.184 -4.09 6.281 1 96.25 88 LEU A N 1
ATOM 667 C CA . LEU A 1 88 ? -6.215 -3.113 6.613 1 96.25 88 LEU A CA 1
ATOM 668 C C . LEU A 1 88 ? -6.652 -3.256 8.07 1 96.25 88 LEU A C 1
ATOM 670 O O . LEU A 1 88 ? -6.891 -2.256 8.75 1 96.25 88 LEU A O 1
ATOM 674 N N . ALA A 1 89 ? -6.773 -4.469 8.539 1 95.56 89 ALA A N 1
ATOM 675 C CA . ALA A 1 89 ? -7.102 -4.715 9.938 1 95.56 89 ALA A CA 1
ATOM 676 C C . ALA A 1 89 ? -6.023 -4.156 10.859 1 95.56 89 ALA A C 1
ATOM 678 O O . ALA A 1 89 ? -6.328 -3.609 11.922 1 95.56 89 ALA A O 1
ATOM 679 N N . GLU A 1 90 ? -4.777 -4.344 10.477 1 96.69 90 GLU A N 1
ATOM 680 C CA . GLU A 1 90 ? -3.666 -3.805 11.258 1 96.69 90 GLU A CA 1
ATOM 681 C C . GLU A 1 90 ? -3.705 -2.279 11.297 1 96.69 90 GLU A C 1
ATOM 683 O O . GLU A 1 90 ? -3.463 -1.675 12.344 1 96.69 90 GLU A O 1
ATOM 688 N N . LEU A 1 91 ? -4.004 -1.671 10.164 1 96.12 91 LEU A N 1
ATOM 689 C CA . LEU A 1 91 ? -4.152 -0.22 10.125 1 96.12 91 LEU A CA 1
ATOM 690 C C . LEU A 1 91 ? -5.293 0.24 11.023 1 96.12 91 LEU A C 1
ATOM 692 O O . LEU A 1 91 ? -5.164 1.232 11.742 1 96.12 91 LEU A O 1
ATOM 696 N N . GLU A 1 92 ? -6.395 -0.461 10.898 1 92.81 92 GLU A N 1
ATOM 697 C CA . GLU A 1 92 ? -7.547 -0.132 11.734 1 92.81 92 GLU A CA 1
ATOM 698 C C . GLU A 1 92 ? -7.203 -0.217 13.219 1 92.81 92 GLU A C 1
ATOM 700 O O . GLU A 1 92 ? -7.578 0.659 14 1 92.81 92 GLU A O 1
ATOM 705 N N . ARG A 1 93 ? -6.559 -1.286 13.586 1 91.94 93 ARG A N 1
ATOM 706 C CA . ARG A 1 93 ? -6.164 -1.51 14.969 1 91.94 93 ARG A CA 1
ATOM 707 C C . ARG A 1 93 ? -5.262 -0.386 15.477 1 91.94 93 ARG A C 1
ATOM 709 O O . ARG A 1 93 ? -5.461 0.129 16.578 1 91.94 93 ARG A O 1
ATOM 716 N N . ARG A 1 94 ? -4.375 0.067 14.719 1 88.81 94 ARG A N 1
ATOM 717 C CA . ARG A 1 94 ? -3.373 1.053 15.109 1 88.81 94 ARG A CA 1
ATOM 718 C C . ARG A 1 94 ? -3.979 2.451 15.18 1 88.81 94 ARG A C 1
ATOM 720 O O . ARG A 1 94 ? -3.564 3.27 16 1 88.81 94 ARG A O 1
ATOM 727 N N . PHE A 1 95 ? -4.867 2.717 14.445 1 82.5 95 PHE A N 1
ATOM 728 C CA . PHE A 1 95 ? -5.363 4.09 14.383 1 82.5 95 PHE A CA 1
ATOM 729 C C . PHE A 1 95 ? -6.738 4.195 15.031 1 82.5 95 PHE A C 1
ATOM 731 O O . PHE A 1 95 ? -7.379 5.246 14.969 1 82.5 95 PHE A O 1
ATOM 738 N N . GLY A 1 96 ? -6.91 3.141 15.883 1 69 96 GLY A N 1
ATOM 739 C CA . GLY A 1 96 ? -8.102 3.15 16.719 1 69 96 GLY A CA 1
ATOM 740 C C . GLY A 1 96 ? -9.375 3.436 15.945 1 69 96 GLY A C 1
ATOM 741 O O . GLY A 1 96 ? -10.281 4.102 16.453 1 69 96 GLY A O 1
ATOM 742 N N . LEU A 1 97 ? -9.25 3.289 14.688 1 57.69 97 LEU A N 1
ATOM 743 C CA . LEU A 1 97 ? -10.422 3.584 13.875 1 57.69 97 LEU A CA 1
ATOM 744 C C . LEU A 1 97 ? -11.469 2.484 14 1 57.69 97 LEU A C 1
ATOM 746 O O . LEU A 1 97 ? -12.531 2.555 13.383 1 57.69 97 LEU A O 1
ATOM 750 N N . SER A 1 98 ? -11.078 1.42 14.719 1 52 98 SER A N 1
ATOM 751 C CA . SER A 1 98 ? -12.086 0.387 14.938 1 52 98 SER A CA 1
ATOM 752 C C . SER A 1 98 ? -13.352 0.971 15.562 1 52 98 SER A C 1
ATOM 754 O O . SER A 1 98 ? -14.461 0.529 15.258 1 52 98 SER A O 1
ATOM 756 N N . GLY A 1 99 ? -13.102 1.485 16.797 1 45.28 99 GLY A N 1
ATOM 757 C CA . GLY A 1 99 ? -14.195 1.806 17.703 1 45.28 99 GLY A CA 1
ATOM 758 C C . GLY A 1 99 ? -14.969 3.047 17.297 1 45.28 99 GLY A C 1
ATOM 759 O O . GLY A 1 99 ? -15.773 3.568 18.078 1 45.28 99 GLY A O 1
ATOM 760 N N . ILE A 1 100 ? -14.484 3.812 16.469 1 42.38 100 ILE A N 1
ATOM 761 C CA . ILE A 1 100 ? -15.305 5 16.266 1 42.38 100 ILE A CA 1
ATOM 762 C C . ILE A 1 100 ? -16.734 4.594 15.914 1 42.38 100 ILE A C 1
ATOM 764 O O . ILE A 1 100 ? -17.688 5.309 16.234 1 42.38 100 ILE A O 1
ATOM 768 N N . ASP A 1 101 ? -16.766 3.539 15.227 1 44.16 101 ASP A N 1
ATOM 769 C CA . ASP A 1 101 ? -18.156 3.107 15.102 1 44.16 101 ASP A CA 1
ATOM 770 C C . ASP A 1 101 ? -18.703 2.65 16.453 1 44.16 101 ASP A C 1
ATOM 772 O O . ASP A 1 101 ? -19.906 2.795 16.703 1 44.16 101 ASP A O 1
ATOM 776 N N . GLU A 1 102 ? -17.797 1.979 17.109 1 40.66 102 GLU A N 1
ATOM 777 C CA . GLU A 1 102 ? -18.391 1.509 18.359 1 40.66 102 GLU A CA 1
ATOM 778 C C . GLU A 1 102 ? -18.766 2.676 19.266 1 40.66 102 GLU A C 1
ATOM 780 O O . GLU A 1 102 ? -19.797 2.654 19.922 1 40.66 102 GLU A O 1
ATOM 785 N N . LYS A 1 103 ? -17.906 3.697 19.406 1 38.12 103 LYS A N 1
ATOM 786 C CA . LYS A 1 103 ? -18.312 4.801 20.266 1 38.12 103 LYS A CA 1
ATOM 787 C C . LYS A 1 103 ? -19.484 5.566 19.688 1 38.12 103 LYS A C 1
ATOM 789 O O . LYS A 1 103 ? -20.406 5.969 20.422 1 38.12 103 LYS A O 1
ATOM 794 N N . ALA A 1 104 ? -19.469 5.859 18.438 1 42.78 104 ALA A N 1
ATOM 795 C CA . ALA A 1 104 ? -20.641 6.547 17.922 1 42.78 104 ALA A CA 1
ATOM 796 C C . ALA A 1 104 ? -21.906 5.715 18.125 1 42.78 104 ALA A C 1
ATOM 798 O O . ALA A 1 104 ? -23 6.254 18.219 1 42.78 104 ALA A O 1
ATOM 799 N N . ALA A 1 105 ? -21.719 4.414 17.969 1 41.84 105 ALA A N 1
ATOM 800 C CA . ALA A 1 105 ? -22.891 3.58 18.203 1 41.84 105 ALA A CA 1
ATOM 801 C C . ALA A 1 105 ? -23.266 3.58 19.688 1 41.84 105 ALA A C 1
ATOM 803 O O . ALA A 1 105 ? -24.406 3.326 20.047 1 41.84 105 ALA A O 1
ATOM 804 N N . ARG A 1 106 ? -22.219 3.723 20.484 1 43.62 106 ARG A N 1
ATOM 805 C CA . ARG A 1 106 ? -22.516 3.74 21.906 1 43.62 106 ARG A CA 1
ATOM 806 C C . ARG A 1 106 ? -23.219 5.039 22.312 1 43.62 106 ARG A C 1
ATOM 808 O O . ARG A 1 106 ? -24.078 5.047 23.188 1 43.62 106 ARG A O 1
ATOM 815 N N . ASN A 1 107 ? -22.578 6.172 21.781 1 43 107 ASN A N 1
ATOM 816 C CA . ASN A 1 107 ? -23.25 7.398 22.188 1 43 107 ASN A CA 1
ATOM 817 C C . ASN A 1 107 ? -24.625 7.531 21.547 1 43 107 ASN A C 1
ATOM 819 O O . ASN A 1 107 ? -25.375 8.445 21.859 1 43 107 ASN A O 1
ATOM 823 N N . GLY A 1 108 ? -24.797 6.734 20.422 1 38.12 108 GLY A N 1
ATOM 824 C CA . GLY A 1 108 ? -26.156 6.812 19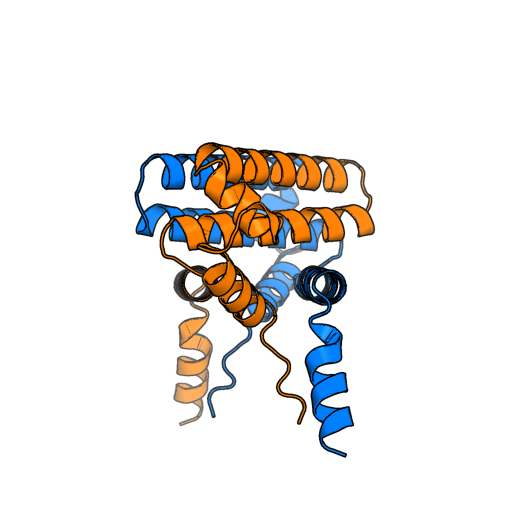.922 1 38.12 108 GLY A CA 1
ATOM 825 C C . GLY A 1 108 ? -27.156 6 20.734 1 38.12 108 GLY A C 1
ATOM 826 O O . GLY A 1 108 ? -28.344 5.98 20.438 1 38.12 108 GLY A O 1
ATOM 827 N N . GLN A 1 109 ? -26.672 5.008 21.438 1 33.59 109 GLN A N 1
ATOM 828 C CA . GLN A 1 109 ? -27.719 4.461 22.281 1 33.59 109 GLN A CA 1
ATOM 829 C C . GLN A 1 109 ? -27.844 5.262 23.578 1 33.59 109 GLN A C 1
ATOM 831 O O . GLN A 1 109 ? -26.859 5.797 24.094 1 33.59 109 GLN A O 1
ATOM 836 N N . MET B 1 1 ? -26.391 -1.661 9.312 1 28.67 1 MET B N 1
ATOM 837 C CA . MET B 1 1 ? -25.344 -2.305 8.531 1 28.67 1 MET B CA 1
ATOM 838 C C . MET B 1 1 ? -24.031 -1.524 8.633 1 28.67 1 MET B C 1
ATOM 840 O O . MET B 1 1 ? -24 -0.328 8.344 1 28.67 1 MET B O 1
ATOM 844 N N . SER B 1 2 ? -23.234 -1.702 9.555 1 34.34 2 SER B N 1
ATOM 845 C CA . SER B 1 2 ? -21.969 -1.056 9.906 1 34.34 2 SER B CA 1
ATOM 846 C C . SER B 1 2 ? -21.125 -0.769 8.672 1 34.34 2 SER B C 1
ATOM 848 O O . SER B 1 2 ? -20.828 -1.677 7.891 1 34.34 2 SER B O 1
ATOM 850 N N . GLU B 1 3 ? -21.453 0.223 7.969 1 40.81 3 GLU B N 1
ATOM 851 C CA . GLU B 1 3 ? -20.766 0.62 6.75 1 40.81 3 GLU B CA 1
ATOM 852 C C . GLU B 1 3 ? -19.266 0.33 6.852 1 40.81 3 GLU B C 1
ATOM 854 O O . GLU B 1 3 ? -18.609 0.754 7.805 1 40.81 3 GLU B O 1
ATOM 859 N N . GLN B 1 4 ? -18.953 -0.886 6.773 1 49.19 4 GLN B N 1
ATOM 860 C CA . GLN B 1 4 ? -17.547 -1.251 6.797 1 49.19 4 GLN B CA 1
ATOM 861 C C . GLN B 1 4 ? -16.672 -0.102 6.305 1 49.19 4 GLN B C 1
ATOM 863 O O . GLN B 1 4 ? -16.766 0.312 5.148 1 49.19 4 GLN B O 1
ATOM 868 N N . ARG B 1 5 ? -16.328 0.792 7.234 1 59.78 5 ARG B N 1
ATOM 869 C CA . ARG B 1 5 ? -15.492 1.961 6.973 1 59.78 5 ARG B CA 1
ATOM 870 C C . ARG B 1 5 ? -14.281 1.593 6.113 1 59.78 5 ARG B C 1
ATOM 872 O O . ARG B 1 5 ? -13.664 0.546 6.32 1 59.78 5 ARG B O 1
ATOM 879 N N . ASP B 1 6 ? -14.344 2.281 4.977 1 87.06 6 ASP B N 1
ATOM 880 C CA . ASP B 1 6 ? -13.141 2.221 4.152 1 87.06 6 ASP B CA 1
ATOM 881 C C . ASP B 1 6 ? -11.938 2.809 4.883 1 87.06 6 ASP B C 1
ATOM 883 O O . ASP B 1 6 ? -11.781 4.031 4.953 1 87.06 6 ASP B O 1
ATOM 887 N N . ILE B 1 7 ? -11.203 1.954 5.59 1 91.81 7 ILE B N 1
ATOM 888 C CA . ILE B 1 7 ? -10.109 2.332 6.477 1 91.81 7 ILE B CA 1
ATOM 889 C C . ILE B 1 7 ? -9.133 3.246 5.734 1 91.81 7 ILE B C 1
ATOM 891 O O . ILE B 1 7 ? -8.602 4.195 6.309 1 91.81 7 ILE B O 1
ATOM 895 N N . LEU B 1 8 ? -8.906 3.018 4.484 1 95.62 8 LEU B N 1
ATOM 896 C CA . LEU B 1 8 ? -7.992 3.85 3.713 1 95.62 8 LEU B CA 1
ATOM 897 C C . LEU B 1 8 ? -8.547 5.262 3.553 1 95.62 8 LEU B C 1
ATOM 899 O O . LEU B 1 8 ? -7.801 6.242 3.658 1 95.62 8 LEU B O 1
ATOM 903 N N . LYS B 1 9 ? -9.805 5.328 3.297 1 93.06 9 LYS B N 1
ATOM 904 C CA . LYS B 1 9 ? -10.445 6.633 3.18 1 93.06 9 LYS B CA 1
ATOM 905 C C . LYS B 1 9 ? -10.414 7.379 4.512 1 93.06 9 LYS B C 1
ATOM 907 O O . LYS B 1 9 ? -10.141 8.578 4.547 1 93.06 9 LYS B O 1
ATOM 912 N N . ALA B 1 10 ? -10.734 6.691 5.582 1 92.5 10 ALA B N 1
ATOM 913 C CA . ALA B 1 10 ? -10.711 7.297 6.91 1 92.5 10 ALA B CA 1
ATOM 914 C C . ALA B 1 10 ? -9.312 7.82 7.246 1 92.5 10 ALA B C 1
ATOM 916 O O . ALA B 1 10 ? -9.172 8.93 7.766 1 92.5 10 ALA B O 1
ATOM 917 N N . LEU B 1 11 ? -8.32 7.059 6.957 1 94 11 LEU B N 1
ATOM 918 C CA . LEU B 1 11 ? -6.945 7.469 7.215 1 94 11 LEU B CA 1
ATOM 919 C C . LEU B 1 11 ? -6.582 8.695 6.395 1 94 11 LEU B C 1
ATOM 921 O O . LEU B 1 11 ? -5.941 9.625 6.902 1 94 11 LEU B O 1
ATOM 925 N N . ALA B 1 12 ? -6.988 8.68 5.137 1 93.81 12 ALA B N 1
ATOM 926 C CA . ALA B 1 12 ? -6.699 9.82 4.266 1 93.81 12 ALA B CA 1
ATOM 927 C C . ALA B 1 12 ? -7.305 11.102 4.816 1 93.81 12 ALA B C 1
ATOM 929 O O . ALA B 1 12 ? -6.688 12.164 4.754 1 93.81 12 ALA B O 1
ATOM 930 N N . GLU B 1 13 ? -8.5 11.008 5.305 1 92.19 13 GLU B N 1
ATOM 931 C CA . GLU B 1 13 ? -9.172 12.156 5.891 1 92.19 13 GLU B CA 1
ATOM 932 C C . GLU B 1 13 ? -8.414 12.68 7.109 1 92.19 13 GLU B C 1
ATOM 934 O O . GLU B 1 13 ? -8.242 13.891 7.273 1 92.19 13 GLU B O 1
ATOM 939 N N . VAL B 1 14 ? -7.996 11.75 7.969 1 89.62 14 VAL B N 1
ATOM 940 C CA . VAL B 1 14 ? -7.227 12.117 9.156 1 89.62 14 VAL B CA 1
ATOM 941 C C . VAL B 1 14 ? -5.926 12.805 8.742 1 89.62 14 VAL B C 1
ATOM 943 O O . VAL B 1 14 ? -5.539 13.82 9.32 1 89.62 14 VAL B O 1
ATOM 946 N N . LEU B 1 15 ? -5.25 12.273 7.746 1 91.94 15 LEU B N 1
ATOM 947 C CA . LEU B 1 15 ? -3.977 12.812 7.277 1 91.94 15 LEU B CA 1
ATOM 948 C C . LEU B 1 15 ? -4.156 14.219 6.719 1 91.94 15 LEU B C 1
ATOM 950 O O . LEU B 1 15 ? -3.311 15.086 6.941 1 91.94 15 LEU B O 1
ATOM 954 N N . GLU B 1 16 ? -5.211 14.43 6 1 89.81 16 GLU B N 1
ATOM 955 C CA . GLU B 1 16 ? -5.488 15.75 5.434 1 89.81 16 GLU B CA 1
ATOM 956 C C . GLU B 1 16 ? -5.758 16.781 6.531 1 89.81 16 GLU B C 1
ATOM 958 O O . GLU B 1 16 ? -5.352 17.938 6.418 1 89.81 16 GLU B O 1
ATOM 963 N N . GLU B 1 17 ? -6.449 16.359 7.508 1 86.94 17 GLU B N 1
ATOM 964 C CA . GLU B 1 17 ? -6.762 17.25 8.625 1 86.94 17 GLU B CA 1
ATOM 965 C C . GLU B 1 17 ? -5.496 17.625 9.391 1 86.94 17 GLU B C 1
ATOM 967 O O . GLU B 1 17 ? -5.371 18.766 9.867 1 86.94 17 GLU B O 1
ATOM 972 N N . ARG B 1 18 ? -4.605 16.703 9.414 1 85.75 18 ARG B N 1
ATOM 973 C CA . ARG B 1 18 ? -3.428 16.906 10.258 1 85.75 18 ARG B CA 1
ATOM 974 C C . ARG B 1 18 ? -2.295 17.547 9.469 1 85.75 18 ARG B C 1
ATOM 976 O O . ARG B 1 18 ? -1.291 17.969 10.055 1 85.75 18 ARG B O 1
ATOM 983 N N . ARG B 1 19 ? -2.342 17.594 8.195 1 84.5 19 ARG B N 1
ATOM 984 C CA . ARG B 1 19 ? -1.262 18.062 7.336 1 84.5 19 ARG B CA 1
ATOM 985 C C . ARG B 1 19 ? -0.782 19.453 7.762 1 84.5 19 ARG B C 1
ATOM 987 O O . ARG B 1 19 ? 0.417 19.734 7.734 1 84.5 19 ARG B O 1
ATOM 994 N N . GLN B 1 20 ? -1.713 20.281 8.258 1 81.62 20 GLN B N 1
ATOM 995 C CA . GLN B 1 20 ? -1.342 21.656 8.594 1 81.62 20 GLN B CA 1
ATOM 996 C C . GLN B 1 20 ? -1.458 21.906 10.094 1 81.62 20 GLN B C 1
ATOM 998 O O . GLN B 1 20 ? -1.402 23.047 10.539 1 81.62 20 GLN B O 1
ATOM 1003 N N . ALA B 1 21 ? -1.52 20.75 10.773 1 82.56 21 ALA B N 1
ATOM 1004 C CA . ALA B 1 21 ? -1.665 20.906 12.219 1 82.56 21 ALA B CA 1
ATOM 1005 C C . ALA B 1 21 ? -0.323 21.219 12.875 1 82.56 21 ALA B C 1
ATOM 1007 O O . ALA B 1 21 ? 0.725 21.141 12.234 1 82.56 21 ALA B O 1
ATOM 1008 N N . ASP B 1 22 ? -0.371 21.688 14.156 1 85.44 22 ASP B N 1
ATOM 1009 C CA . ASP B 1 22 ? 0.824 21.938 14.953 1 85.44 22 ASP B CA 1
ATOM 1010 C C . ASP B 1 22 ? 1.685 20.688 15.078 1 85.44 22 ASP B C 1
ATOM 1012 O O . ASP B 1 22 ? 1.199 19.625 15.492 1 85.44 22 ASP B O 1
ATOM 1016 N N . PRO B 1 23 ? 2.947 20.859 14.617 1 84.19 23 PRO B N 1
ATOM 1017 C CA . PRO B 1 23 ? 3.842 19.688 14.648 1 84.19 23 PRO B CA 1
ATOM 1018 C C . PRO B 1 23 ? 3.969 19.094 16.047 1 84.19 23 PRO B C 1
ATOM 1020 O O . PRO B 1 23 ? 4.383 17.938 16.188 1 84.19 23 PRO B O 1
ATOM 1023 N N . ALA B 1 24 ? 3.645 19.797 16.938 1 84.81 24 ALA B N 1
ATOM 1024 C CA . ALA B 1 24 ? 3.734 19.312 18.312 1 84.81 24 ALA B CA 1
ATOM 1025 C C . ALA B 1 24 ? 2.555 18.406 18.656 1 84.81 24 ALA B C 1
ATOM 1027 O O . ALA B 1 24 ? 2.57 17.703 19.672 1 84.81 24 ALA B O 1
ATOM 1028 N N . THR B 1 25 ? 1.665 18.328 17.719 1 81.19 25 THR B N 1
ATOM 1029 C CA . THR B 1 25 ? 0.388 17.734 18.109 1 81.19 25 THR B CA 1
ATOM 1030 C C . THR B 1 25 ? 0.275 16.297 17.594 1 81.19 25 THR B C 1
ATOM 1032 O O . THR B 1 25 ? -0.466 15.492 18.156 1 81.19 25 THR B O 1
ATOM 1035 N N . SER B 1 26 ? 1.049 16.109 16.438 1 85.31 26 SER B N 1
ATOM 1036 C CA . SER B 1 26 ? 0.877 14.773 15.883 1 85.31 26 SER B CA 1
ATOM 1037 C C . SER B 1 26 ? 2.105 14.344 15.086 1 85.31 26 SER B C 1
ATOM 1039 O O . SER B 1 26 ? 2.869 15.188 14.609 1 85.31 26 SER B O 1
ATOM 1041 N N . TYR B 1 27 ? 2.283 13.008 15.055 1 89.31 27 TYR B N 1
ATOM 1042 C CA . TYR B 1 27 ? 3.361 12.398 14.281 1 89.31 27 TYR B CA 1
ATOM 1043 C C . TYR B 1 27 ? 3.285 12.82 12.812 1 89.31 27 TYR B C 1
ATOM 1045 O O . TYR B 1 27 ? 4.301 13.172 12.211 1 89.31 27 TYR B O 1
ATOM 1053 N N . VAL B 1 28 ? 2.078 12.836 12.273 1 90.81 28 VAL B N 1
ATOM 1054 C CA . VAL B 1 28 ? 1.866 13.211 10.883 1 90.81 28 VAL B CA 1
ATOM 1055 C C . VAL B 1 28 ? 2.252 14.68 10.68 1 90.81 28 VAL B C 1
ATOM 1057 O O . VAL B 1 28 ? 2.945 15.016 9.719 1 90.81 28 VAL B O 1
ATOM 1060 N N . ALA B 1 29 ? 1.778 15.492 11.57 1 90.88 29 ALA B N 1
ATOM 1061 C CA . ALA B 1 29 ? 2.129 16.906 11.492 1 90.88 29 ALA B CA 1
ATOM 1062 C C . ALA B 1 29 ? 3.639 17.109 11.578 1 90.88 29 ALA B C 1
ATOM 1064 O O . ALA B 1 29 ? 4.207 17.906 10.844 1 90.88 29 ALA B O 1
ATOM 1065 N N . LYS B 1 30 ? 4.277 16.359 12.453 1 93.06 30 LYS B N 1
ATOM 1066 C CA . LYS B 1 30 ? 5.727 16.438 12.609 1 93.06 30 LYS B CA 1
ATOM 1067 C C . LYS B 1 30 ? 6.441 16.047 11.32 1 93.06 30 LYS B C 1
ATOM 1069 O O . LYS B 1 30 ? 7.395 16.703 10.906 1 93.06 30 LYS B O 1
ATOM 1074 N N . LEU B 1 31 ? 6.008 15.016 10.648 1 93.88 31 LEU B N 1
ATOM 1075 C CA . LEU B 1 31 ? 6.625 14.562 9.406 1 93.88 31 LEU B CA 1
ATOM 1076 C C . LEU B 1 31 ? 6.469 15.609 8.305 1 93.88 31 LEU B C 1
ATOM 1078 O O . LEU B 1 31 ? 7.422 15.906 7.586 1 93.88 31 LEU B O 1
ATOM 1082 N N . HIS B 1 32 ? 5.305 16.156 8.266 1 92.75 32 HIS B N 1
ATOM 1083 C CA . HIS B 1 32 ? 5.074 17.188 7.254 1 92.75 32 HIS B CA 1
ATOM 1084 C C . HIS B 1 32 ? 5.945 18.406 7.504 1 92.75 32 HIS B C 1
ATOM 1086 O O . HIS B 1 32 ? 6.453 19.016 6.559 1 92.75 32 HIS B O 1
ATOM 1092 N N . HIS B 1 33 ? 6.051 18.734 8.75 1 92.75 33 HIS B N 1
ATOM 1093 C CA . HIS B 1 33 ? 6.883 19.875 9.102 1 92.75 33 HIS B CA 1
ATOM 1094 C C . HIS B 1 33 ? 8.344 19.641 8.742 1 92.75 33 HIS B C 1
ATOM 1096 O O . HIS B 1 33 ? 9.047 20.562 8.32 1 92.75 33 HIS B O 1
ATOM 1102 N N . LYS B 1 34 ? 8.797 18.438 8.938 1 95.62 34 LYS B N 1
ATOM 1103 C CA . LYS B 1 34 ? 10.172 18.078 8.586 1 95.62 34 LYS B CA 1
ATOM 1104 C C . LYS B 1 34 ? 10.383 18.141 7.074 1 95.62 34 LYS B C 1
ATOM 1106 O O . LYS B 1 34 ? 11.516 18.219 6.605 1 95.62 34 LYS B O 1
ATOM 1111 N N . GLY B 1 35 ? 9.32 18 6.297 1 95.38 35 GLY B N 1
ATOM 1112 C CA . GLY B 1 35 ? 9.391 18.203 4.859 1 95.38 35 GLY B CA 1
ATOM 1113 C C . GLY B 1 35 ? 9.305 16.906 4.066 1 95.38 35 GLY B C 1
ATOM 1114 O O . GLY B 1 35 ? 9.32 15.812 4.645 1 95.38 35 GLY B O 1
ATOM 1115 N N . LEU B 1 36 ? 9.211 17 2.773 1 97.25 36 LEU B N 1
ATOM 1116 C CA . LEU B 1 36 ? 8.992 15.883 1.858 1 97.25 36 LEU B CA 1
ATOM 1117 C C . LEU B 1 36 ? 10.094 14.844 1.994 1 97.25 36 LEU B C 1
ATOM 1119 O O . LEU B 1 36 ? 9.828 13.641 1.964 1 97.25 36 LEU B O 1
ATOM 1123 N N . ASP B 1 37 ? 11.359 15.289 2.189 1 98.12 37 ASP B N 1
ATOM 1124 C CA . ASP B 1 37 ? 12.477 14.352 2.295 1 98.12 37 ASP B CA 1
ATOM 1125 C C . ASP B 1 37 ? 12.297 13.414 3.484 1 98.12 37 ASP B C 1
ATOM 1127 O O . ASP B 1 37 ? 12.617 12.227 3.4 1 98.12 37 ASP B O 1
ATOM 1131 N N . ALA B 1 38 ? 11.805 13.945 4.551 1 98.06 38 ALA B N 1
ATOM 1132 C CA . ALA B 1 38 ? 11.578 13.125 5.738 1 98.06 38 ALA B CA 1
ATOM 1133 C C . ALA B 1 38 ? 10.469 12.102 5.492 1 98.06 38 ALA B C 1
ATOM 1135 O O . ALA B 1 38 ? 10.578 10.953 5.922 1 98.06 38 ALA B O 1
ATOM 1136 N N . ILE B 1 39 ? 9.469 12.516 4.844 1 98.12 39 ILE B N 1
ATOM 1137 C CA . ILE B 1 39 ? 8.359 11.633 4.496 1 98.12 39 ILE B CA 1
ATOM 1138 C C . ILE B 1 39 ? 8.859 10.508 3.596 1 98.12 39 ILE B C 1
ATOM 1140 O O . ILE B 1 39 ? 8.578 9.336 3.848 1 98.12 39 ILE B O 1
ATOM 1144 N N . LEU B 1 40 ? 9.648 10.859 2.59 1 98.75 40 LEU B N 1
ATOM 1145 C CA . LEU B 1 40 ? 10.117 9.891 1.6 1 98.75 40 LEU B CA 1
ATOM 1146 C C . LEU B 1 40 ? 11.102 8.914 2.217 1 98.75 40 LEU B C 1
ATOM 1148 O O . LEU B 1 40 ? 11.133 7.734 1.853 1 98.75 40 LEU B O 1
AT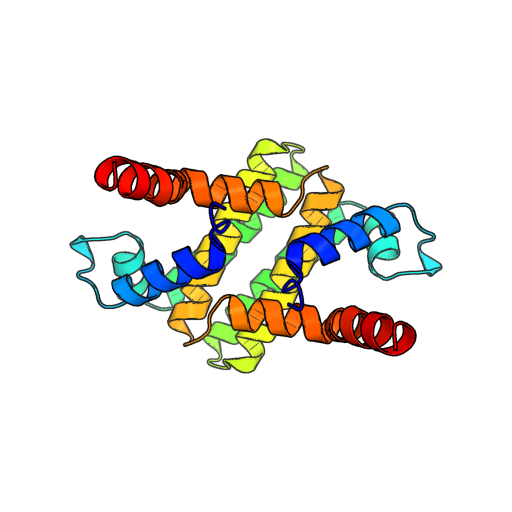OM 1152 N N . LYS B 1 41 ? 11.938 9.391 3.113 1 98.75 41 LYS B N 1
ATOM 1153 C CA . LYS B 1 41 ? 12.844 8.516 3.844 1 98.75 41 LYS B CA 1
ATOM 1154 C C . LYS B 1 41 ? 12.086 7.406 4.559 1 98.75 41 LYS B C 1
ATOM 1156 O O . LYS B 1 41 ? 12.5 6.246 4.535 1 98.75 41 LYS B O 1
ATOM 1161 N N . LYS B 1 42 ? 10.984 7.754 5.133 1 98.75 42 LYS B N 1
ATOM 1162 C CA . LYS B 1 42 ? 10.203 6.754 5.863 1 98.75 42 LYS B CA 1
ATOM 1163 C C . LYS B 1 42 ? 9.609 5.719 4.914 1 98.75 42 LYS B C 1
ATOM 1165 O O . LYS B 1 42 ? 9.547 4.531 5.246 1 98.75 42 LYS B O 1
ATOM 1170 N N . VAL B 1 43 ? 9.156 6.109 3.744 1 98.81 43 VAL B N 1
ATOM 1171 C CA . VAL B 1 43 ? 8.648 5.164 2.758 1 98.81 43 VAL B CA 1
ATOM 1172 C C . VAL B 1 43 ? 9.727 4.148 2.408 1 98.81 43 VAL B C 1
ATOM 1174 O O . VAL B 1 43 ? 9.477 2.941 2.389 1 98.81 43 VAL B O 1
ATOM 1177 N N . GLY B 1 44 ? 10.906 4.629 2.145 1 98.75 44 GLY B N 1
ATOM 1178 C CA . GLY B 1 44 ? 12.023 3.742 1.854 1 98.75 44 GLY B CA 1
ATOM 1179 C C . GLY B 1 44 ? 12.359 2.809 3.002 1 98.75 44 GLY B C 1
ATOM 1180 O O . GLY B 1 44 ? 12.609 1.621 2.791 1 98.75 44 GLY B O 1
ATOM 1181 N N . GLU B 1 45 ? 12.367 3.334 4.215 1 98.88 45 GLU B N 1
ATOM 1182 C CA . GLU B 1 45 ? 12.656 2.533 5.398 1 98.88 45 GLU B CA 1
ATOM 1183 C C . GLU B 1 45 ? 11.633 1.417 5.574 1 98.88 45 GLU B C 1
ATOM 1185 O O . GLU B 1 45 ? 11.992 0.255 5.766 1 98.88 45 GLU B O 1
ATOM 1190 N N . GLU B 1 46 ? 10.367 1.805 5.469 1 98.75 46 GLU B N 1
ATOM 1191 C CA . GLU B 1 46 ? 9.32 0.814 5.695 1 98.75 46 GLU B CA 1
ATOM 1192 C C . GLU B 1 46 ? 9.32 -0.253 4.605 1 98.75 46 GLU B C 1
ATOM 1194 O O . GLU B 1 46 ? 9.008 -1.417 4.867 1 98.75 46 GLU B O 1
ATOM 1199 N N . ALA B 1 47 ? 9.594 0.124 3.336 1 98.81 47 ALA B N 1
ATOM 1200 C CA . ALA B 1 47 ? 9.719 -0.869 2.271 1 98.81 47 ALA B CA 1
ATOM 1201 C C . ALA B 1 47 ? 10.82 -1.876 2.584 1 98.81 47 ALA B C 1
ATOM 1203 O O . ALA B 1 47 ? 10.625 -3.084 2.426 1 98.81 47 ALA B O 1
ATOM 1204 N N . THR B 1 48 ? 11.992 -1.361 3.037 1 98.75 48 THR B N 1
ATOM 1205 C CA . THR B 1 48 ? 13.109 -2.227 3.404 1 98.75 48 THR B CA 1
ATOM 1206 C C . THR B 1 48 ? 12.719 -3.16 4.547 1 98.75 48 THR B C 1
ATOM 1208 O O . THR B 1 48 ? 13.023 -4.355 4.512 1 98.75 48 THR B O 1
ATOM 1211 N N . GLU B 1 49 ? 11.984 -2.619 5.516 1 98.81 49 GLU B N 1
ATOM 1212 C CA . GLU B 1 49 ? 11.57 -3.438 6.648 1 98.81 49 GLU B CA 1
ATOM 1213 C C . GLU B 1 49 ? 10.578 -4.512 6.215 1 98.81 49 GLU B C 1
ATOM 1215 O O . GLU B 1 49 ? 10.609 -5.637 6.723 1 98.81 49 GLU B O 1
ATOM 1220 N N . ALA B 1 50 ? 9.672 -4.203 5.332 1 98.81 50 ALA B N 1
ATOM 1221 C CA . ALA B 1 50 ? 8.727 -5.188 4.816 1 98.81 50 ALA B CA 1
ATOM 1222 C C . ALA B 1 50 ? 9.445 -6.316 4.086 1 98.81 50 ALA B C 1
ATOM 1224 O O . ALA B 1 50 ? 9.141 -7.492 4.293 1 98.81 50 ALA B O 1
ATOM 1225 N N . VAL B 1 51 ? 10.453 -5.949 3.25 1 98.69 51 VAL B N 1
ATOM 1226 C CA . VAL B 1 51 ? 11.242 -6.918 2.498 1 98.69 51 VAL B CA 1
ATOM 1227 C C . VAL B 1 51 ? 11.992 -7.832 3.461 1 98.69 51 VAL B C 1
ATOM 1229 O O . VAL B 1 51 ? 11.984 -9.055 3.299 1 98.69 51 VAL B O 1
ATOM 1232 N N . VAL B 1 52 ? 12.602 -7.266 4.473 1 98.62 52 VAL B N 1
ATOM 1233 C CA . VAL B 1 52 ? 13.367 -8.016 5.461 1 98.62 52 VAL B CA 1
ATOM 1234 C C . VAL B 1 52 ? 12.445 -8.969 6.219 1 98.62 52 VAL B C 1
ATOM 1236 O O . VAL B 1 52 ? 12.789 -10.133 6.449 1 98.62 52 VAL B O 1
ATOM 1239 N N . ALA B 1 53 ? 11.273 -8.492 6.645 1 98.62 53 ALA B N 1
ATOM 1240 C CA . ALA B 1 53 ? 10.297 -9.328 7.344 1 98.62 53 ALA B CA 1
ATOM 1241 C C . ALA B 1 53 ? 9.898 -10.523 6.492 1 98.62 53 ALA B C 1
ATOM 1243 O O . ALA B 1 53 ? 9.828 -11.656 6.992 1 98.62 53 ALA B O 1
ATOM 1244 N N . ALA B 1 54 ? 9.633 -10.297 5.23 1 98.62 54 ALA B N 1
ATOM 1245 C CA . ALA B 1 54 ? 9.234 -11.367 4.324 1 98.62 54 ALA B CA 1
ATOM 1246 C C . ALA B 1 54 ? 10.359 -12.391 4.152 1 98.62 54 ALA B C 1
ATOM 1248 O O . ALA B 1 54 ? 10.117 -13.602 4.176 1 98.62 54 ALA B O 1
ATOM 1249 N N . LYS B 1 55 ? 11.594 -11.836 3.99 1 98 55 LYS B N 1
ATOM 1250 C CA . LYS B 1 55 ? 12.758 -12.711 3.859 1 98 55 LYS B CA 1
ATOM 1251 C C . LYS B 1 55 ? 12.961 -13.547 5.121 1 98 55 LYS B C 1
ATOM 1253 O O . LYS B 1 55 ? 13.406 -14.695 5.043 1 98 55 LYS B O 1
ATOM 1258 N N . GLY B 1 56 ? 12.617 -12.977 6.219 1 97.38 56 GLY B N 1
ATOM 1259 C CA . GLY B 1 56 ? 12.773 -13.656 7.496 1 97.38 56 GLY B CA 1
ATOM 1260 C C . GLY B 1 56 ? 11.688 -14.68 7.762 1 97.38 56 GLY B C 1
ATOM 1261 O O . GLY B 1 56 ? 11.797 -15.477 8.703 1 97.38 56 GLY B O 1
ATOM 1262 N N . GLY B 1 57 ? 10.617 -14.672 7.043 1 95.25 57 GLY B N 1
ATOM 1263 C CA . GLY B 1 57 ? 9.57 -15.68 7.109 1 95.25 57 GLY B CA 1
ATOM 1264 C C . GLY B 1 57 ? 8.594 -15.453 8.25 1 95.25 57 GLY B C 1
ATOM 1265 O O . GLY B 1 57 ? 7.949 -16.391 8.719 1 95.25 57 GLY B O 1
ATOM 1266 N N . ASP B 1 58 ? 8.5 -14.227 8.719 1 95.06 58 ASP B N 1
ATOM 1267 C CA . ASP B 1 58 ? 7.59 -13.875 9.805 1 95.06 58 ASP B CA 1
ATOM 1268 C C . ASP B 1 58 ? 6.328 -13.203 9.266 1 95.06 58 ASP B C 1
ATOM 1270 O O . ASP B 1 58 ? 6.297 -11.984 9.094 1 95.06 58 ASP B O 1
ATOM 1274 N N . ARG B 1 59 ? 5.281 -13.945 9.156 1 97.62 59 ARG B N 1
ATOM 1275 C CA . ARG B 1 59 ? 4.031 -13.492 8.562 1 97.62 59 ARG B CA 1
ATOM 1276 C C . ARG B 1 59 ? 3.49 -12.266 9.305 1 97.62 59 ARG B C 1
ATOM 1278 O O . ARG B 1 59 ? 3.059 -11.297 8.68 1 97.62 59 ARG B O 1
ATOM 1285 N N . SER B 1 60 ? 3.482 -12.352 10.617 1 98.25 60 SER B N 1
ATOM 1286 C CA . SER B 1 60 ? 2.953 -11.25 11.422 1 98.25 60 SER B CA 1
ATOM 1287 C C . SER B 1 60 ? 3.746 -9.969 11.195 1 98.25 60 SER B C 1
ATOM 1289 O O . SER B 1 60 ? 3.17 -8.883 11.109 1 98.25 60 SER B O 1
ATOM 1291 N N . GLN B 1 61 ? 5.059 -10.148 11.117 1 98.38 61 GLN B N 1
ATOM 1292 C CA . GLN B 1 61 ? 5.902 -8.984 10.883 1 98.38 61 GLN B CA 1
ATOM 1293 C C . GLN B 1 61 ? 5.699 -8.438 9.477 1 98.38 61 GLN B C 1
ATOM 1295 O O . GLN B 1 61 ? 5.773 -7.223 9.258 1 98.38 61 GLN B O 1
ATOM 1300 N N . VAL B 1 62 ? 5.445 -9.305 8.484 1 98.81 62 VAL B N 1
ATOM 1301 C CA . VAL B 1 62 ? 5.176 -8.859 7.125 1 98.81 62 VAL B CA 1
ATOM 1302 C C . VAL B 1 62 ? 3.93 -7.977 7.105 1 98.81 62 VAL B C 1
ATOM 1304 O O . VAL B 1 62 ? 3.926 -6.91 6.484 1 98.81 62 VAL B O 1
ATOM 1307 N N . ILE B 1 63 ? 2.879 -8.391 7.797 1 98.75 63 ILE B N 1
ATOM 1308 C CA . ILE B 1 63 ? 1.63 -7.641 7.875 1 98.75 63 ILE B CA 1
ATOM 1309 C C . ILE B 1 63 ? 1.878 -6.293 8.539 1 98.75 63 ILE B C 1
ATOM 1311 O O . ILE B 1 63 ? 1.444 -5.254 8.039 1 98.75 63 ILE B O 1
ATOM 1315 N N . TYR B 1 64 ? 2.65 -6.332 9.594 1 98.44 64 TYR B N 1
ATOM 1316 C CA . TYR B 1 64 ? 2.939 -5.129 10.367 1 98.44 64 TYR B CA 1
ATOM 1317 C C . TYR B 1 64 ? 3.721 -4.117 9.539 1 98.44 64 TYR B C 1
ATOM 1319 O O . TYR B 1 64 ? 3.348 -2.945 9.469 1 98.44 64 TYR B O 1
ATOM 1327 N N . GLU B 1 65 ? 4.734 -4.602 8.898 1 98.75 65 GLU B N 1
ATOM 1328 C CA . GLU B 1 65 ? 5.602 -3.713 8.133 1 98.75 65 GLU B CA 1
ATOM 1329 C C . GLU B 1 65 ? 4.91 -3.232 6.859 1 98.75 65 GLU B C 1
ATOM 1331 O O . GLU B 1 65 ? 5.137 -2.107 6.406 1 98.75 65 GLU B O 1
ATOM 1336 N N . THR B 1 66 ? 4.098 -4.098 6.258 1 98.81 66 THR B N 1
ATOM 1337 C CA . THR B 1 66 ? 3.348 -3.666 5.086 1 98.81 66 THR B CA 1
ATOM 1338 C C . THR B 1 66 ? 2.32 -2.604 5.461 1 98.81 66 THR B C 1
ATOM 1340 O O . THR B 1 66 ? 2.096 -1.653 4.711 1 98.81 66 THR B O 1
ATOM 1343 N N . ALA B 1 67 ? 1.693 -2.74 6.645 1 98.38 67 ALA B N 1
ATOM 1344 C CA . ALA B 1 67 ? 0.795 -1.701 7.141 1 98.38 67 ALA B CA 1
ATOM 1345 C C . ALA B 1 67 ? 1.527 -0.372 7.297 1 98.38 67 ALA B C 1
ATOM 1347 O O . ALA B 1 67 ? 1.012 0.679 6.906 1 98.38 67 ALA B O 1
ATOM 1348 N N . ASP B 1 68 ? 2.74 -0.415 7.84 1 98.44 68 ASP B N 1
ATOM 1349 C CA . ASP B 1 68 ? 3.551 0.791 7.973 1 98.44 68 ASP B CA 1
ATOM 1350 C C . ASP B 1 68 ? 3.885 1.383 6.605 1 98.44 68 ASP B C 1
ATOM 1352 O O . ASP B 1 68 ? 3.861 2.604 6.43 1 98.44 68 ASP B O 1
ATOM 1356 N N . LEU B 1 69 ? 4.207 0.512 5.664 1 98.81 69 LEU B N 1
ATOM 1357 C CA . LEU B 1 69 ? 4.523 0.963 4.312 1 98.81 69 LEU B CA 1
ATOM 1358 C C . LEU B 1 69 ? 3.322 1.65 3.674 1 98.81 69 LEU B C 1
ATOM 1360 O O . LEU B 1 69 ? 3.461 2.715 3.066 1 98.81 69 LEU B O 1
ATOM 1364 N N . TRP B 1 70 ? 2.16 1.038 3.822 1 98.69 70 TRP B N 1
ATOM 1365 C CA . TRP B 1 70 ? 0.958 1.64 3.256 1 98.69 70 TRP B CA 1
ATOM 1366 C C . TRP B 1 70 ? 0.615 2.945 3.967 1 98.69 70 TRP B C 1
ATOM 1368 O O . TRP B 1 70 ? 0.228 3.926 3.326 1 98.69 70 TRP B O 1
ATOM 1378 N N . PHE B 1 71 ? 0.839 3.037 5.258 1 98 71 PHE B N 1
ATOM 1379 C CA . PHE B 1 71 ? 0.586 4.254 6.023 1 98 71 PHE B CA 1
ATOM 1380 C C . PHE B 1 71 ? 1.491 5.387 5.551 1 98 71 PHE B C 1
ATOM 1382 O O . PHE B 1 71 ? 1.016 6.48 5.25 1 98 71 PHE B O 1
ATOM 1389 N N . HIS B 1 72 ? 2.678 5.117 5.438 1 98.56 72 HIS B N 1
ATOM 1390 C CA . HIS B 1 72 ? 3.627 6.152 5.051 1 98.56 72 HIS B CA 1
ATOM 1391 C C . HIS B 1 72 ? 3.471 6.52 3.578 1 98.56 72 HIS B C 1
ATOM 1393 O O . HIS B 1 72 ? 3.703 7.668 3.191 1 98.56 72 HIS B O 1
ATOM 1399 N N . SER B 1 73 ? 3.049 5.543 2.73 1 98.69 73 SER B N 1
ATOM 1400 C CA . SER B 1 73 ? 2.736 5.898 1.35 1 98.69 73 SER B CA 1
ATOM 1401 C C . SER B 1 73 ? 1.544 6.844 1.279 1 98.69 73 SER B C 1
ATOM 1403 O O . SER B 1 73 ? 1.484 7.715 0.406 1 98.69 73 SER B O 1
ATOM 1405 N N . LEU B 1 74 ? 0.582 6.703 2.199 1 98 74 LEU B N 1
ATOM 1406 C CA . LEU B 1 74 ? -0.556 7.613 2.26 1 98 74 LEU B CA 1
ATOM 1407 C C . LEU B 1 74 ? -0.108 9.016 2.65 1 98 74 LEU B C 1
ATOM 1409 O O . LEU B 1 74 ? -0.621 10.008 2.121 1 98 74 LEU B O 1
ATOM 1413 N N . ILE B 1 75 ? 0.828 9.148 3.602 1 97.5 75 ILE B N 1
ATOM 1414 C CA . ILE B 1 75 ? 1.38 10.438 3.979 1 97.5 75 ILE B CA 1
ATOM 1415 C C . ILE B 1 75 ? 2.061 11.086 2.773 1 97.5 75 ILE B C 1
ATOM 1417 O O . ILE B 1 75 ? 1.878 12.273 2.51 1 97.5 75 ILE B O 1
ATOM 1421 N N . MET B 1 76 ? 2.799 10.227 2.02 1 98.44 76 MET B N 1
ATOM 1422 C CA . MET B 1 76 ? 3.453 10.703 0.804 1 98.44 76 MET B CA 1
ATOM 1423 C C . MET B 1 76 ? 2.428 11.195 -0.211 1 98.44 76 MET B C 1
ATOM 1425 O O . MET B 1 76 ? 2.584 12.273 -0.787 1 98.44 76 MET B O 1
ATOM 1429 N N . LEU B 1 77 ? 1.38 10.391 -0.419 1 98.25 77 LEU B N 1
ATOM 1430 C CA . LEU B 1 77 ? 0.318 10.789 -1.338 1 98.25 77 LEU B CA 1
ATOM 1431 C C . LEU B 1 77 ? -0.293 12.125 -0.922 1 98.25 77 LEU B C 1
ATOM 1433 O O . LEU B 1 77 ? -0.482 13.008 -1.757 1 98.25 77 LEU B O 1
ATOM 1437 N N . SER B 1 78 ? -0.565 12.281 0.349 1 96.44 78 SER B N 1
ATOM 1438 C CA . SER B 1 78 ? -1.132 13.523 0.866 1 96.44 78 SER B CA 1
ATOM 1439 C C . SER B 1 78 ? -0.212 14.703 0.591 1 96.44 78 SER B C 1
ATOM 1441 O O . SER B 1 78 ? -0.668 15.766 0.157 1 96.44 78 SER B O 1
ATOM 1443 N N . ALA B 1 79 ? 1.069 14.539 0.824 1 95.88 79 ALA B N 1
ATOM 1444 C CA . ALA B 1 79 ? 2.057 15.586 0.591 1 95.88 79 ALA B CA 1
ATOM 1445 C C . ALA B 1 79 ? 2.111 15.969 -0.885 1 95.88 79 ALA B C 1
ATOM 1447 O O . ALA B 1 79 ? 2.539 17.078 -1.231 1 95.88 79 ALA B O 1
ATOM 1448 N N . CYS B 1 80 ? 1.682 15.055 -1.767 1 96.94 80 CYS B N 1
ATOM 1449 C CA . CYS B 1 80 ? 1.724 15.273 -3.209 1 96.94 80 CYS B CA 1
ATOM 1450 C C . CYS B 1 80 ? 0.332 15.57 -3.758 1 96.94 80 CYS B C 1
ATOM 1452 O O . CYS B 1 80 ? 0.085 15.406 -4.953 1 96.94 80 CYS B O 1
ATOM 1454 N N . ASP B 1 81 ? -0.631 15.883 -2.844 1 95.5 81 ASP B N 1
ATOM 1455 C CA . ASP B 1 81 ? -2 16.25 -3.191 1 95.5 81 ASP B CA 1
ATOM 1456 C C . ASP B 1 81 ? -2.713 15.109 -3.904 1 95.5 81 ASP B C 1
ATOM 1458 O O . ASP B 1 81 ? -3.377 15.32 -4.922 1 95.5 81 ASP B O 1
ATOM 1462 N N . ALA B 1 82 ? -2.494 13.922 -3.482 1 97.44 82 ALA B N 1
ATOM 1463 C CA . ALA B 1 82 ? -3.148 12.695 -3.936 1 97.44 82 ALA B CA 1
ATOM 1464 C C . ALA B 1 82 ? -3.678 11.891 -2.754 1 97.44 82 ALA B C 1
ATOM 1466 O O . ALA B 1 82 ? -3.514 12.289 -1.598 1 97.44 82 ALA B O 1
ATOM 1467 N N . GLY B 1 83 ? -4.398 10.836 -2.977 1 97.19 83 GLY B N 1
ATOM 1468 C CA . GLY B 1 83 ? -4.961 10 -1.927 1 97.19 83 GLY B CA 1
ATOM 1469 C C . GLY B 1 83 ? -5.16 8.555 -2.352 1 97.19 83 GLY B C 1
ATOM 1470 O O . GLY B 1 83 ? -4.82 8.188 -3.477 1 97.19 83 GLY B O 1
ATOM 1471 N N . PRO B 1 84 ? -5.59 7.758 -1.444 1 97.56 84 PRO B N 1
ATOM 1472 C CA . PRO B 1 84 ? -5.754 6.336 -1.753 1 97.56 84 PRO B CA 1
ATOM 1473 C C . PRO B 1 84 ? -6.746 6.09 -2.889 1 97.56 84 PRO B C 1
ATOM 1475 O O . PRO B 1 84 ? -6.598 5.125 -3.643 1 97.56 84 PRO B O 1
ATOM 1478 N N . ASP B 1 85 ? -7.762 6.945 -3.037 1 96.19 85 ASP B N 1
ATOM 1479 C CA . ASP B 1 85 ? -8.727 6.766 -4.113 1 96.19 85 ASP B CA 1
ATOM 1480 C C . ASP B 1 85 ? -8.055 6.84 -5.48 1 96.19 85 ASP B C 1
ATOM 1482 O O . ASP B 1 85 ? -8.445 6.137 -6.41 1 96.19 85 ASP B O 1
ATOM 1486 N N . ASP B 1 86 ? -7.09 7.699 -5.609 1 97.62 86 ASP B N 1
ATOM 1487 C CA . ASP B 1 86 ? -6.34 7.805 -6.855 1 97.62 86 ASP B CA 1
ATOM 1488 C C . ASP B 1 86 ? -5.598 6.504 -7.16 1 97.62 86 ASP B C 1
ATOM 1490 O O . ASP B 1 86 ? -5.582 6.047 -8.305 1 97.62 86 ASP B O 1
ATOM 1494 N N . VAL B 1 87 ? -4.969 5.949 -6.145 1 97.81 87 VAL B N 1
ATOM 1495 C CA . VAL B 1 87 ? -4.18 4.73 -6.285 1 97.81 87 VAL B CA 1
ATOM 1496 C C . VAL B 1 87 ? -5.098 3.557 -6.621 1 97.81 87 VAL B C 1
ATOM 1498 O O . VAL B 1 87 ? -4.801 2.768 -7.52 1 97.81 87 VAL B O 1
ATOM 1501 N N . LEU B 1 88 ? -6.227 3.48 -5.914 1 96.25 88 LEU B N 1
ATOM 1502 C CA . LEU B 1 88 ? -7.176 2.396 -6.145 1 96.25 88 LEU B CA 1
ATOM 1503 C C . LEU B 1 88 ? -7.777 2.486 -7.543 1 96.25 88 LEU B C 1
ATOM 1505 O O . LEU B 1 88 ? -7.977 1.465 -8.203 1 96.25 88 LEU B O 1
ATOM 1509 N N . ALA B 1 89 ? -8.07 3.674 -7.988 1 95.56 89 ALA B N 1
ATOM 1510 C CA . ALA B 1 89 ? -8.57 3.879 -9.344 1 95.56 89 ALA B CA 1
ATOM 1511 C C . ALA B 1 89 ? -7.539 3.432 -10.383 1 95.56 89 ALA B C 1
ATOM 1513 O O . ALA B 1 89 ? -7.895 2.855 -11.414 1 95.56 89 ALA B O 1
ATOM 1514 N N . GLU B 1 90 ? -6.285 3.748 -10.133 1 96.69 90 GLU B N 1
ATOM 1515 C CA . GLU B 1 90 ? -5.211 3.33 -11.031 1 96.69 90 GLU B CA 1
ATOM 1516 C C . GLU B 1 90 ? -5.09 1.811 -11.078 1 96.69 90 GLU B C 1
ATOM 1518 O O . GLU B 1 90 ? -4.895 1.229 -12.141 1 96.69 90 GLU B O 1
ATOM 1523 N N . LEU B 1 91 ? -5.207 1.177 -9.922 1 96.19 91 LEU B N 1
ATOM 1524 C CA . LEU B 1 91 ? -5.191 -0.281 -9.875 1 96.19 91 LEU B CA 1
ATOM 1525 C C . LEU B 1 91 ? -6.363 -0.864 -10.648 1 96.19 91 LEU B C 1
ATOM 1527 O O . LEU B 1 91 ? -6.203 -1.837 -11.391 1 96.19 91 LEU B O 1
ATOM 1531 N N . GLU B 1 92 ? -7.512 -0.296 -10.406 1 92.81 92 GLU B N 1
ATOM 1532 C CA . GLU B 1 92 ? -8.703 -0.751 -11.109 1 92.81 92 GLU B CA 1
ATOM 1533 C C . GLU B 1 92 ? -8.531 -0.636 -12.625 1 92.81 92 GLU B C 1
ATOM 1535 O O . GLU B 1 92 ? -8.891 -1.552 -13.367 1 92.81 92 GLU B O 1
ATOM 1540 N N . ARG B 1 93 ? -8.047 0.5 -13.055 1 92 93 ARG B N 1
ATOM 1541 C CA . ARG B 1 93 ? -7.824 0.759 -14.469 1 92 93 ARG B CA 1
ATOM 1542 C C . ARG B 1 93 ? -6.867 -0.265 -15.07 1 92 93 ARG B C 1
ATOM 1544 O O . ARG B 1 93 ? -7.121 -0.804 -16.156 1 92 93 ARG B O 1
ATOM 1551 N N . ARG B 1 94 ? -5.855 -0.612 -14.422 1 89 94 ARG B N 1
ATOM 1552 C CA . ARG B 1 94 ? -4.801 -1.488 -14.922 1 89 94 ARG B CA 1
ATOM 1553 C C . ARG B 1 94 ? -5.258 -2.941 -14.938 1 89 94 ARG B C 1
ATOM 1555 O O . ARG B 1 94 ? -4.852 -3.717 -15.805 1 89 94 ARG B O 1
ATOM 1562 N N . PHE B 1 95 ? -6.031 -3.299 -14.109 1 82.62 95 PHE B N 1
ATOM 1563 C CA . PHE B 1 95 ? -6.367 -4.715 -14.008 1 82.62 95 PHE B CA 1
ATOM 1564 C C . PHE B 1 95 ? -7.781 -4.973 -14.508 1 82.62 95 PHE B C 1
ATOM 1566 O O . PHE B 1 95 ? -8.297 -6.09 -14.391 1 82.62 95 PHE B O 1
ATOM 1573 N N . GLY B 1 96 ? -8.156 -3.957 -15.344 1 68.88 96 GLY B N 1
ATOM 1574 C CA . GLY B 1 96 ? -9.414 -4.102 -16.047 1 68.88 96 GLY B CA 1
ATOM 1575 C C . GLY B 1 96 ? -10.562 -4.52 -15.156 1 68.88 96 GLY B C 1
ATOM 1576 O O . GLY B 1 96 ? -11.438 -5.277 -15.57 1 68.88 96 GLY B O 1
ATOM 1577 N N . LEU B 1 97 ? -10.312 -4.379 -13.93 1 57.66 97 LEU B N 1
ATOM 1578 C CA . LEU B 1 97 ? -11.359 -4.801 -13 1 57.66 97 LEU B CA 1
ATOM 1579 C C . LEU B 1 97 ? -12.531 -3.818 -13.016 1 57.66 97 LEU B C 1
ATOM 1581 O O . LEU B 1 97 ? -13.516 -4.016 -12.312 1 57.66 97 LEU B O 1
ATOM 1585 N N . SER B 1 98 ? -12.328 -2.725 -13.742 1 51.56 98 SER B N 1
ATOM 1586 C CA . SER B 1 98 ? -13.461 -1.818 -13.867 1 51.56 98 SER B CA 1
ATOM 1587 C C . SER B 1 98 ? -14.688 -2.541 -14.422 1 51.56 98 SER B C 1
ATOM 1589 O O . SER B 1 98 ? -15.82 -2.234 -14.039 1 51.56 98 SER B O 1
ATOM 1591 N N . GLY B 1 99 ? -14.445 -3.061 -15.648 1 44.41 99 GLY B N 1
ATOM 1592 C CA . GLY B 1 99 ? -15.555 -3.516 -16.484 1 44.41 99 GLY B CA 1
ATOM 1593 C C . GLY B 1 99 ? -16.172 -4.812 -15.992 1 44.41 99 GLY B C 1
ATOM 1594 O O . GLY B 1 99 ? -16.984 -5.422 -16.688 1 44.41 99 GLY B O 1
ATOM 1595 N N . ILE B 1 100 ? -15.539 -5.512 -15.203 1 42.03 100 ILE B N 1
ATOM 1596 C CA . ILE B 1 100 ? -16.219 -6.77 -14.914 1 42.03 100 ILE B CA 1
ATOM 1597 C C . ILE B 1 100 ? -17.641 -6.484 -14.422 1 42.03 100 ILE B C 1
ATOM 1599 O O . ILE B 1 100 ? -18.547 -7.285 -14.641 1 42.03 100 ILE B O 1
ATOM 1603 N N . ASP B 1 101 ? -17.703 -5.438 -13.719 1 43.66 101 ASP B N 1
ATOM 1604 C CA . ASP B 1 101 ? -19.094 -5.141 -13.453 1 43.66 101 ASP B CA 1
ATOM 1605 C C . ASP B 1 101 ? -19.828 -4.742 -14.734 1 43.66 101 ASP B C 1
ATOM 1607 O O . ASP B 1 101 ? -21.031 -4.98 -14.867 1 43.66 101 ASP B O 1
ATOM 1611 N N . GLU B 1 102 ? -19.062 -4.008 -15.484 1 40.03 102 GLU B N 1
ATOM 1612 C CA . GLU B 1 102 ? -19.828 -3.615 -16.672 1 40.03 102 GLU B CA 1
ATOM 1613 C C . GLU B 1 102 ? -20.188 -4.824 -17.531 1 40.03 102 GLU B C 1
ATOM 1615 O O . GLU B 1 102 ? -21.281 -4.902 -18.078 1 40.03 102 GLU B O 1
ATOM 1620 N N . LYS B 1 103 ? -19.281 -5.77 -17.719 1 38.44 103 LYS B N 1
ATOM 1621 C CA . LYS B 1 103 ? -19.672 -6.922 -18.531 1 38.44 103 LYS B CA 1
ATOM 1622 C C . LYS B 1 103 ? -20.703 -7.777 -17.812 1 38.44 103 LYS B C 1
ATOM 1624 O O . LYS B 1 103 ? -21.656 -8.266 -18.422 1 38.44 103 LYS B O 1
ATOM 1629 N N . ALA B 1 104 ? -20.531 -8.016 -16.562 1 41.81 104 ALA B N 1
ATOM 1630 C CA . ALA B 1 104 ? -21.562 -8.789 -15.898 1 41.81 104 ALA B CA 1
ATOM 1631 C C . ALA B 1 104 ? -22.906 -8.07 -15.969 1 41.81 104 ALA B C 1
ATOM 1633 O O . ALA B 1 104 ? -23.969 -8.711 -16.016 1 41.81 104 ALA B O 1
ATOM 1634 N N . ALA B 1 105 ? -22.797 -6.746 -15.828 1 41.38 105 ALA B N 1
ATOM 1635 C CA . ALA B 1 105 ? -24.062 -6.016 -15.945 1 41.38 105 ALA B CA 1
ATOM 1636 C C . ALA B 1 105 ? -24.594 -6.059 -17.375 1 41.38 105 ALA B C 1
ATOM 1638 O O . ALA B 1 105 ? -25.781 -5.883 -17.609 1 41.38 105 ALA B O 1
ATOM 1639 N N . ARG B 1 106 ? -23.625 -6.117 -18.266 1 43.25 106 ARG B N 1
ATOM 1640 C CA . ARG B 1 106 ? -24.078 -6.172 -19.656 1 43.25 106 ARG B CA 1
ATOM 1641 C C . ARG B 1 106 ? -24.703 -7.527 -19.969 1 43.25 106 ARG B C 1
ATOM 1643 O O . ARG B 1 106 ? -25.641 -7.613 -20.766 1 43.25 106 ARG B O 1
ATOM 1650 N N . ASN B 1 107 ? -23.953 -8.594 -19.5 1 43.09 107 ASN B N 1
ATOM 1651 C CA . ASN B 1 107 ? -24.578 -9.875 -19.844 1 43.09 107 ASN B CA 1
ATOM 1652 C C . ASN B 1 107 ? -25.844 -10.109 -19.031 1 43.09 107 ASN B C 1
ATOM 1654 O O . ASN B 1 107 ? -26.547 -11.102 -19.25 1 43.09 107 ASN B O 1
ATOM 1658 N N . GLY B 1 108 ? -25.953 -9.312 -17.922 1 37.84 108 GLY B N 1
ATOM 1659 C CA . GLY B 1 108 ? -27.234 -9.5 -17.25 1 37.84 108 GLY B CA 1
ATOM 1660 C C . GLY B 1 108 ? -28.375 -8.758 -17.938 1 37.84 108 GLY B C 1
ATOM 1661 O O . GLY B 1 108 ? -29.516 -8.812 -17.484 1 37.84 108 GLY B O 1
ATOM 1662 N N . GLN B 1 109 ? -28.047 -7.746 -18.688 1 33.97 109 GLN B N 1
ATOM 1663 C CA . GLN B 1 109 ? -29.25 -7.301 -19.406 1 33.97 109 GLN B CA 1
ATOM 1664 C C . GLN B 1 109 ? -29.484 -8.148 -20.641 1 33.97 109 GLN B C 1
ATOM 1666 O O . GLN B 1 109 ? -28.531 -8.617 -21.281 1 33.97 109 GLN B O 1
#

Nearest PDB structures (foldseek):
  2a7w-assembly1_A  TM=9.964E-01  e=6.242E-08  Chromobacterium violaceum
  6j22-assembly1_A  TM=9.401E-01  e=1.670E-05  Shigella flexneri
  6j2l-assembly1_A  TM=9.417E-01  e=2.103E-05  Shigella flexneri
  1yvw-assembly1_A  TM=9.228E-01  e=1.670E-05  Bacillus cereus
  6j2l-assembly1_B  TM=9.212E-01  e=1.773E-04  Shigella flexneri

pLDDT: mean 85.95, std 20.01, range [28.66, 98.88]

Solvent-accessible surface area (backbone atoms only — not comparable to full-atom values): 11508 Å² total; per-residue (Å²): 127,80,69,75,70,55,59,63,59,55,49,48,53,52,49,62,66,31,54,80,37,60,47,88,74,35,73,65,9,34,37,52,71,68,28,69,69,52,40,42,50,49,32,50,50,26,41,52,48,21,42,51,24,53,73,69,67,37,53,70,50,26,39,52,25,45,28,49,26,54,51,35,45,47,54,45,28,47,77,54,78,44,47,62,67,56,25,50,49,50,46,29,62,72,63,56,56,63,45,52,56,50,50,55,53,49,72,67,95,127,82,70,75,70,55,57,63,58,54,49,48,53,52,48,61,65,31,54,81,37,59,46,90,74,33,72,65,7,34,37,51,70,67,27,69,69,53,38,42,50,48,31,51,50,26,41,51,47,21,43,51,24,52,74,70,68,37,53,70,48,26,38,52,24,43,28,49,25,53,51,36,46,48,53,46,29,49,78,52,78,44,49,62,67,57,23,51,51,50,46,28,63,72,63,56,58,62,45,52,57,50,49,53,53,50,72,66,97

Secondary structure (DSSP, 8-state):
------HHHHHHHHHHHHTTS-TTT-HHHHHHHH-HHHHHHHHHHHHHHHHHHHHHT-HHHHHHHHHHHHHHHHHHHHHTT--HHHHHHHHHHHTT-STHHHHHHHHT-/------HHHHHHHHHHHHTTS-TTT-HHHHHHHH-HHHHHHHHHHHHHHHHHHHHHT-HHHHHHHHHHHHHHHHHHHHHTT--HHHHHHHHHHHTT-SHHHHHHHHHT-

Sequence (218 aa):
MSEQRDILKALAEVLEERRQADPATSYVAKLHHKGLDAILKKVGEEATEAVVAAKGGDRSQVIYETADLWFHSLIMLSACDAGPDDVLAELERRFGLSGIDEKAARNGQMSEQRDILKALAEVLEERRQADPATSYVAKLHHKGLDAILKKVGEEATEAVVAAKGGDRSQVIYETADLWFHSLIMLSACDAGPDDVLAELERRFGLSGIDEKAARNGQ

Organism: Alkalilimnicola ehrlichii (strain ATCC BAA-1101 / DSM 17681 / MLHE-1) (NCBI:txid187272)

InterPro domains:
  IPR008179 Phosphoribosyl-ATP pyrophosphohydrolase [MF_01020] (5-91)
  IPR008179 Phosphoribosyl-ATP pyrophosphohydrolase [TIGR03188] (8-91)
  IPR008179 Phosphoribosyl-ATP pyrophosphohydrolase [cd11534] (8-91)
  IPR021130 Phosphoribosyl-ATP pyrophosphohydrolase-like [PF01503] (8-94)

Radius of gyration: 17.88 Å; Cα contacts (8 Å, |Δi|>4): 252; chains: 2; bounding box: 43×44×42 Å